Protein AF-A0A920NB52-F1 (afdb_monomer_lite)

pLDDT: mean 90.85, std 11.36, range [33.25, 98.75]

Foldseek 3Di:
DVVLLVLLVVCLVVADAQDPVLVPQLLPLDALVLLCPPQVDDSLLLLLLLLLQLQLLLCLVLLLVLQLVLCVVQVNVSSNCSSVRHVSVRSNRRNVLSLSVNVSNVDDSVVSVVLNVLLNVQDNLNVVQQQDSHNLSSLLLQLVQLVVLLVSLVSSLVSDDCPHSSNVSSVVSSVVSVVSNVSSVVSNVVVCVVPVVCVVSSVSSVVRHDHSCCSRVVNVCSVPPPPPPDDD

Secondary structure (DSSP, 8-state):
-HHHHHHHHHHGGG-----HHHHTT------HHHHHHHHSS-HHHHHHHHHHHHHHHTTHHHHHHHHHHHHHHTT-HHHHHHIIIIIHHHHTTTHHHHHHHHHHTT--HHHHHHHHHHHHHH--HHHH--S-SSHHHHHHHHHHHHHHHHHHHHHHHTTS-TTSHHHHHHHHHHHHHHHHHHHHHHHHHHHHHH-GGGHHHHHHHHHT---GGGG-HHHHHHHHS--TT---

Radius of gyration: 18.47 Å; chains: 1; bounding box: 43×34×61 Å

Sequence (232 aa):
MEQLDRYVAEQIPKLKTVQTKHLEGMFENYSPDEIVTGSGMSSAEIIESFRLSLITESLTDEYAKTFRQGARTHESEWLHRYVSEFWEPDEMGHADPFKNILVDFGLDQKLLELDINNARSETDYFLHHSSGSHPVSLTTYGMIQECITDYWYELQRGFFPDNSNTSKVLSLVKGREALHTVQFRDLTAMQIELDPGLIEEVVFAIVNFQMPANHIPLVTEIETKPRDGYQK

Structure (mmCIF, N/CA/C/O backbone):
data_AF-A0A920NB52-F1
#
_entry.id   AF-A0A920NB52-F1
#
loop_
_atom_site.group_PDB
_atom_site.id
_atom_site.type_symbol
_atom_site.label_atom_id
_atom_site.label_alt_id
_atom_site.label_comp_id
_atom_site.label_asym_id
_atom_site.label_entity_id
_atom_site.label_seq_id
_atom_site.pdbx_PDB_ins_code
_atom_site.Cartn_x
_atom_site.Cartn_y
_atom_site.Cartn_z
_atom_site.occupancy
_atom_site.B_iso_or_equiv
_atom_site.auth_seq_id
_atom_site.auth_comp_id
_atom_site.auth_asym_id
_atom_site.auth_atom_id
_atom_site.pdbx_PDB_model_num
ATOM 1 N N . MET A 1 1 ? 8.521 -4.723 -23.269 1.00 61.84 1 MET A N 1
ATOM 2 C CA . MET A 1 1 ? 7.326 -3.859 -23.141 1.00 61.84 1 MET A CA 1
ATOM 3 C C . MET A 1 1 ? 6.042 -4.659 -23.320 1.00 61.84 1 MET A C 1
ATOM 5 O O . MET A 1 1 ? 5.350 -4.817 -22.330 1.00 61.84 1 MET A O 1
ATOM 9 N N . GLU A 1 2 ? 5.806 -5.316 -24.464 1.00 82.81 2 GLU A N 1
ATOM 10 C CA . GLU A 1 2 ? 4.555 -6.068 -24.733 1.00 82.81 2 GLU A CA 1
ATOM 11 C C . GLU A 1 2 ? 4.138 -7.084 -23.642 1.00 82.81 2 GLU A C 1
ATOM 13 O O . GLU A 1 2 ? 2.953 -7.255 -23.365 1.00 82.81 2 GLU A O 1
ATOM 18 N N . GLN A 1 3 ? 5.097 -7.732 -22.968 1.00 93.69 3 GLN A N 1
ATOM 19 C CA . GLN A 1 3 ? 4.811 -8.648 -21.856 1.00 93.69 3 GLN A CA 1
ATOM 20 C C . GLN A 1 3 ? 4.238 -7.946 -20.613 1.00 93.69 3 GLN A C 1
ATOM 22 O O . GLN A 1 3 ? 3.296 -8.473 -20.024 1.00 93.69 3 GLN A O 1
ATOM 27 N N . LEU A 1 4 ? 4.779 -6.782 -20.233 1.00 97.31 4 LEU A N 1
ATOM 28 C CA . LEU A 1 4 ? 4.318 -6.004 -19.076 1.00 97.31 4 LEU A CA 1
ATOM 29 C C . LEU A 1 4 ? 2.924 -5.433 -19.345 1.00 97.31 4 LEU A C 1
ATOM 31 O O . LEU A 1 4 ? 2.024 -5.598 -18.526 1.00 97.31 4 LEU A O 1
ATOM 35 N N . ASP A 1 5 ? 2.713 -4.863 -20.534 1.00 96.56 5 ASP A N 1
ATOM 36 C CA . ASP A 1 5 ? 1.406 -4.355 -20.964 1.00 96.56 5 ASP A CA 1
ATOM 37 C C . ASP A 1 5 ? 0.325 -5.441 -20.943 1.00 96.56 5 ASP A C 1
ATOM 39 O O . ASP A 1 5 ? -0.777 -5.226 -20.431 1.00 96.56 5 ASP A O 1
ATOM 43 N N . ARG A 1 6 ? 0.646 -6.633 -21.462 1.00 97.44 6 ARG A N 1
ATOM 44 C CA . ARG A 1 6 ? -0.261 -7.784 -21.435 1.00 97.44 6 ARG A CA 1
ATOM 45 C C . ARG A 1 6 ? -0.560 -8.225 -20.007 1.00 97.44 6 ARG A C 1
ATOM 47 O O . ARG A 1 6 ? -1.725 -8.429 -19.682 1.00 97.44 6 ARG A O 1
ATOM 54 N N . TYR A 1 7 ? 0.463 -8.348 -19.160 1.00 98.06 7 TYR A N 1
ATOM 55 C CA . TYR A 1 7 ? 0.268 -8.734 -17.766 1.00 98.06 7 TYR A CA 1
ATOM 56 C C . TYR A 1 7 ? -0.677 -7.764 -17.049 1.00 98.06 7 TYR A C 1
ATOM 58 O O . TYR A 1 7 ? -1.647 -8.201 -16.434 1.00 98.06 7 TYR A O 1
ATOM 66 N N . VAL A 1 8 ? -0.448 -6.454 -17.182 1.00 97.88 8 VAL A N 1
ATOM 67 C CA . VAL A 1 8 ? -1.299 -5.417 -16.580 1.00 97.88 8 VAL A CA 1
ATOM 68 C C . VAL A 1 8 ? -2.729 -5.491 -17.120 1.00 97.88 8 VAL A C 1
ATOM 70 O O . VAL A 1 8 ? -3.680 -5.473 -16.338 1.00 97.88 8 VAL A O 1
ATOM 73 N N . ALA A 1 9 ? -2.904 -5.666 -18.433 1.00 97.44 9 ALA A N 1
ATOM 74 C CA . ALA A 1 9 ? -4.224 -5.829 -19.045 1.00 97.44 9 ALA A CA 1
ATOM 75 C C . ALA A 1 9 ? -4.985 -7.065 -18.527 1.00 97.44 9 ALA A C 1
ATOM 77 O O . ALA A 1 9 ? -6.211 -7.038 -18.443 1.00 97.44 9 ALA A O 1
ATOM 78 N N . GLU A 1 10 ? -4.280 -8.133 -18.149 1.00 97.50 10 GLU A N 1
ATOM 79 C CA . GLU A 1 10 ? -4.872 -9.317 -17.518 1.00 97.50 10 GLU A CA 1
ATOM 80 C C . GLU A 1 10 ? -5.210 -9.107 -16.034 1.00 97.50 10 GLU A C 1
ATOM 82 O O . GLU A 1 10 ? -6.082 -9.804 -15.506 1.00 97.50 10 GLU A O 1
ATOM 87 N N . GLN A 1 11 ? -4.537 -8.181 -15.340 1.00 97.31 11 GLN A N 1
ATOM 88 C CA . GLN A 1 11 ? -4.816 -7.881 -13.932 1.00 97.31 11 GLN A CA 1
ATOM 89 C C . GLN A 1 11 ? -5.995 -6.928 -13.754 1.00 97.31 11 GLN A C 1
ATOM 91 O O . GLN A 1 11 ? -6.840 -7.203 -12.908 1.00 97.31 11 GLN A O 1
ATOM 96 N N . ILE A 1 12 ? -6.094 -5.862 -14.557 1.00 95.75 12 ILE A N 1
ATOM 97 C CA . ILE A 1 12 ? -7.114 -4.804 -14.406 1.00 95.75 12 ILE A CA 1
ATOM 98 C C . ILE A 1 12 ? -8.545 -5.358 -14.216 1.00 95.75 12 ILE A C 1
ATOM 100 O O . ILE A 1 12 ? -9.211 -4.972 -13.255 1.00 95.75 12 ILE A O 1
ATOM 104 N N . PRO A 1 13 ? -9.027 -6.336 -15.013 1.00 96.19 13 PRO A N 1
ATOM 105 C CA . PRO A 1 13 ? -10.372 -6.897 -14.842 1.00 96.19 13 PRO A CA 1
ATOM 106 C C . PRO A 1 13 ? -10.606 -7.653 -13.524 1.00 96.19 13 PRO A C 1
ATOM 108 O O . PRO A 1 13 ? -11.746 -7.989 -13.204 1.00 96.19 13 PRO A O 1
ATOM 111 N N . LYS A 1 14 ? -9.545 -7.977 -12.776 1.00 93.62 14 LYS A N 1
ATOM 112 C CA . LYS A 1 14 ? -9.604 -8.683 -11.488 1.00 93.62 14 LYS A CA 1
ATOM 113 C C . LYS A 1 14 ? -9.740 -7.728 -10.302 1.00 93.62 14 LYS A C 1
ATOM 115 O O . LYS A 1 14 ? -9.763 -8.219 -9.171 1.00 93.62 14 LYS A O 1
ATOM 120 N N . LEU A 1 15 ? -9.802 -6.414 -10.545 1.00 91.62 15 LEU A N 1
ATOM 121 C CA . LEU A 1 15 ? -9.975 -5.404 -9.508 1.00 91.62 15 LEU A CA 1
ATOM 122 C C . LEU A 1 15 ? -11.182 -5.754 -8.637 1.00 91.62 15 LEU A C 1
ATOM 124 O O . LEU A 1 15 ? -12.297 -5.987 -9.114 1.00 91.62 15 LEU A O 1
ATOM 128 N N . LYS A 1 16 ? -10.938 -5.794 -7.336 1.00 88.62 16 LYS A N 1
ATOM 129 C CA . LYS A 1 16 ? -11.952 -5.870 -6.292 1.00 88.62 16 LYS A CA 1
ATOM 130 C C . LYS A 1 16 ? -11.560 -4.839 -5.264 1.00 88.62 16 LYS A C 1
ATOM 132 O O . LYS A 1 16 ? -10.378 -4.683 -5.051 1.00 88.62 16 LYS A O 1
ATOM 137 N N . THR A 1 17 ? -12.534 -4.209 -4.633 1.00 87.69 17 THR A N 1
ATOM 138 C CA . THR A 1 17 ? -12.282 -3.233 -3.576 1.00 87.69 17 THR A CA 1
ATOM 139 C C . THR A 1 17 ? -12.916 -3.712 -2.279 1.00 87.69 17 THR A C 1
ATOM 141 O O . THR A 1 17 ? -13.888 -4.490 -2.286 1.00 87.69 17 THR A O 1
ATOM 144 N N . VAL A 1 18 ? -12.408 -3.233 -1.147 1.00 85.88 18 VAL A N 1
ATOM 145 C CA . VAL A 1 18 ? -13.197 -3.239 0.085 1.00 85.88 18 VAL A CA 1
ATOM 146 C C . VAL A 1 18 ? -14.382 -2.287 -0.127 1.00 85.88 18 VAL A C 1
ATOM 148 O O . VAL A 1 18 ? -14.224 -1.152 -0.557 1.00 85.88 18 VAL A O 1
ATOM 151 N N . GLN A 1 19 ? -15.602 -2.786 0.077 1.00 84.94 19 GLN A N 1
ATOM 152 C CA . GLN A 1 19 ? -16.849 -2.077 -0.214 1.00 84.94 19 GLN A CA 1
ATOM 153 C C . GLN A 1 19 ? -17.620 -1.851 1.079 1.00 84.94 19 GLN A C 1
ATOM 155 O O . GLN A 1 19 ? -17.493 -2.638 2.014 1.00 84.94 19 GLN A O 1
ATOM 160 N N . THR A 1 20 ? -18.522 -0.868 1.088 1.00 83.31 20 THR A N 1
ATOM 161 C CA . THR A 1 20 ? -19.384 -0.545 2.238 1.00 83.31 20 THR A CA 1
ATOM 162 C C . THR A 1 20 ? -20.074 -1.774 2.836 1.00 83.31 20 THR A C 1
ATOM 164 O O . THR A 1 20 ? -20.076 -1.937 4.048 1.00 83.31 20 THR A O 1
ATOM 167 N N . LYS A 1 21 ? -20.563 -2.700 1.999 1.00 88.12 21 LYS A N 1
ATOM 168 C CA . LYS A 1 21 ? -21.197 -3.954 2.451 1.00 88.12 21 LYS A CA 1
ATOM 169 C C . LYS A 1 21 ? -20.282 -4.868 3.279 1.00 88.12 21 LYS A C 1
ATOM 171 O O . LYS A 1 21 ? -20.774 -5.709 4.015 1.00 88.12 21 LYS A O 1
ATOM 176 N N . HIS A 1 22 ? -18.962 -4.778 3.098 1.00 87.06 22 HIS A N 1
ATOM 177 C CA . HIS A 1 22 ? -17.999 -5.540 3.897 1.00 87.06 22 HIS A CA 1
ATOM 178 C C . HIS A 1 22 ? -17.824 -4.902 5.277 1.00 87.06 22 HIS A C 1
ATOM 180 O O . HIS A 1 22 ? -17.594 -5.613 6.243 1.00 87.06 22 HIS A O 1
ATOM 186 N N . LEU A 1 23 ? -17.959 -3.575 5.358 1.00 88.44 23 LEU A N 1
ATOM 187 C CA . LEU A 1 23 ? -17.840 -2.800 6.594 1.00 88.44 23 LEU A CA 1
ATOM 188 C C . LEU A 1 23 ? -19.092 -2.915 7.479 1.00 88.44 23 LEU A C 1
ATOM 190 O O . LEU A 1 23 ? -19.043 -2.626 8.676 1.00 88.44 23 LEU A O 1
ATOM 194 N N . GLU A 1 24 ? -20.221 -3.332 6.898 1.00 84.56 24 GLU A N 1
ATOM 195 C CA . GLU A 1 24 ? -21.455 -3.606 7.630 1.00 84.56 24 GLU A CA 1
ATOM 196 C C . GLU A 1 24 ? -21.204 -4.651 8.728 1.00 84.56 24 GLU A C 1
ATOM 198 O O . GLU A 1 24 ? -20.844 -5.797 8.465 1.00 84.56 24 GLU A O 1
ATOM 203 N N . GLY A 1 25 ? -21.419 -4.250 9.983 1.00 78.94 25 GLY A N 1
ATOM 204 C CA . GLY A 1 25 ? -21.285 -5.140 11.134 1.00 78.94 25 GLY A CA 1
ATOM 205 C C . GLY A 1 25 ? -19.886 -5.223 11.749 1.00 78.94 25 GLY A C 1
ATOM 206 O O . GLY A 1 25 ? -19.670 -6.142 12.532 1.00 78.94 25 GLY A O 1
ATOM 207 N N . MET A 1 26 ? -18.973 -4.293 11.431 1.00 87.50 26 MET A N 1
ATOM 208 C CA . MET A 1 26 ? -17.700 -4.118 12.158 1.00 87.50 26 MET A CA 1
ATOM 209 C C . MET A 1 26 ? -17.853 -3.465 13.543 1.00 87.50 26 MET A C 1
ATOM 211 O O . MET A 1 26 ? -16.955 -3.592 14.363 1.00 87.50 26 MET A O 1
ATOM 215 N N . PHE A 1 27 ? -18.964 -2.770 13.818 1.00 83.94 27 PHE A N 1
ATOM 216 C CA . PHE A 1 27 ? -19.238 -2.165 15.131 1.00 83.94 27 PHE A CA 1
ATOM 217 C C . PHE A 1 27 ? -19.661 -3.238 16.141 1.00 83.94 27 PHE A C 1
ATOM 219 O O . PHE A 1 27 ? -20.848 -3.432 16.425 1.00 83.94 27 PHE A O 1
ATOM 226 N N . GLU A 1 28 ? -18.680 -4.002 16.609 1.00 84.81 28 GLU A N 1
ATOM 227 C CA . GLU A 1 28 ? -18.843 -5.139 17.513 1.00 84.81 28 GLU A CA 1
ATOM 228 C C . GLU A 1 28 ? -18.710 -4.720 18.994 1.00 84.81 28 GLU A C 1
ATOM 230 O O . GLU A 1 28 ? -18.977 -5.535 19.878 1.00 84.81 28 GLU A O 1
ATOM 235 N N . ASN A 1 29 ? -18.455 -3.430 19.264 1.00 84.62 29 ASN A N 1
ATOM 236 C CA . ASN A 1 29 ? -18.237 -2.802 20.573 1.00 84.62 29 ASN A CA 1
ATOM 237 C C . ASN A 1 29 ? -17.002 -3.340 21.303 1.00 84.62 29 ASN A C 1
ATOM 239 O O . ASN A 1 29 ? -17.045 -3.559 22.515 1.00 84.62 29 ASN A O 1
ATOM 243 N N . TYR A 1 30 ? -15.911 -3.570 20.574 1.00 83.25 30 TYR A N 1
ATOM 244 C CA . TYR A 1 30 ? -14.644 -3.937 21.192 1.00 83.25 30 TYR A CA 1
ATOM 245 C C . TYR A 1 30 ? -14.067 -2.763 21.980 1.00 83.25 30 TYR A C 1
ATOM 247 O O . TYR A 1 30 ? -13.976 -1.643 21.481 1.00 83.25 30 TYR A O 1
ATOM 255 N N . SER A 1 31 ? -13.594 -3.026 23.195 1.00 83.81 31 SER A N 1
ATOM 256 C CA . SER A 1 31 ? -12.739 -2.083 23.912 1.00 83.81 31 SER A CA 1
ATOM 257 C C . SER A 1 31 ? -11.254 -2.403 23.687 1.00 83.81 31 SER A C 1
ATOM 259 O O . SER A 1 31 ? -10.873 -3.576 23.613 1.00 83.81 31 SER A O 1
ATOM 261 N N . PRO A 1 32 ? -10.374 -1.386 23.643 1.00 81.75 32 PRO A N 1
ATOM 262 C CA . PRO A 1 32 ? -8.929 -1.602 23.611 1.00 81.75 32 PRO A CA 1
ATOM 263 C C . PRO A 1 32 ? -8.436 -2.529 24.732 1.00 81.75 32 PRO A C 1
ATOM 265 O O . PRO A 1 32 ? -7.596 -3.391 24.488 1.00 81.75 32 PRO A O 1
ATOM 268 N N . ASP A 1 33 ? -8.996 -2.403 25.940 1.00 78.25 33 ASP A N 1
ATOM 269 C CA . ASP A 1 33 ? -8.612 -3.193 27.118 1.00 78.25 33 ASP A CA 1
ATOM 270 C C . ASP A 1 33 ? -8.926 -4.693 26.964 1.00 78.25 33 ASP A C 1
ATOM 272 O O . ASP A 1 33 ? -8.172 -5.543 27.442 1.00 78.25 33 ASP A O 1
ATOM 276 N N . GLU A 1 34 ? -10.008 -5.051 26.268 1.00 77.56 34 GLU A N 1
ATOM 277 C CA . GLU A 1 34 ? -10.324 -6.453 25.961 1.00 77.56 34 GLU A CA 1
ATOM 278 C C . GLU A 1 34 ? -9.284 -7.056 25.012 1.00 77.56 34 GLU A C 1
ATOM 280 O O . GLU A 1 34 ? -8.857 -8.198 25.199 1.00 77.56 34 GLU A O 1
ATOM 285 N N . ILE A 1 35 ? -8.811 -6.259 24.054 1.00 79.50 35 ILE A N 1
ATOM 286 C CA . ILE A 1 35 ? -7.818 -6.658 23.053 1.00 79.50 35 ILE A CA 1
ATOM 287 C C . ILE A 1 35 ? -6.408 -6.785 23.656 1.00 79.50 35 ILE A C 1
ATOM 289 O O . ILE A 1 35 ? -5.629 -7.654 23.251 1.00 79.50 35 ILE A O 1
ATOM 293 N N . VAL A 1 36 ? -6.080 -5.989 24.681 1.00 75.19 36 VAL A N 1
ATOM 294 C CA . VAL A 1 36 ? -4.806 -6.074 25.429 1.00 75.19 36 VAL A CA 1
ATOM 295 C C . VAL A 1 36 ? -4.531 -7.484 25.962 1.00 75.19 36 VAL A C 1
ATOM 297 O O . VAL A 1 36 ? -3.372 -7.897 26.054 1.00 75.19 36 VAL A O 1
ATOM 300 N N . THR A 1 37 ? -5.576 -8.259 26.272 1.00 62.38 37 THR A N 1
ATOM 301 C CA . THR A 1 37 ? -5.482 -9.545 26.991 1.00 62.38 37 THR A CA 1
ATOM 302 C C . THR A 1 37 ? -4.801 -10.679 26.191 1.00 62.38 37 THR A C 1
ATOM 304 O O . THR A 1 37 ? -4.697 -11.805 26.674 1.00 62.38 37 THR A O 1
ATOM 307 N N . GLY A 1 38 ? -4.256 -10.394 25.003 1.00 59.06 38 GLY A N 1
ATOM 308 C CA . GLY A 1 38 ? -3.416 -11.320 24.232 1.00 59.06 38 GLY A CA 1
ATOM 309 C C . GLY A 1 38 ? -2.275 -10.683 23.429 1.00 59.06 38 GLY A C 1
ATOM 310 O O . GLY A 1 38 ? -1.489 -11.420 22.839 1.00 59.06 38 GLY A O 1
ATOM 311 N N . SER A 1 39 ? -2.148 -9.350 23.407 1.00 65.69 39 SER A N 1
ATOM 312 C CA . SER A 1 39 ? -1.220 -8.637 22.511 1.00 65.69 39 SER A CA 1
ATOM 313 C C . SER A 1 39 ? 0.152 -8.336 23.126 1.00 65.69 39 SER A C 1
ATOM 315 O O . SER A 1 39 ? 1.117 -8.104 22.402 1.00 65.69 39 SER A O 1
ATOM 317 N N . GLY A 1 40 ? 0.256 -8.309 24.461 1.00 72.31 40 GLY A N 1
ATOM 318 C CA . GLY A 1 40 ? 1.458 -7.830 25.158 1.00 72.31 40 GLY A CA 1
ATOM 319 C C . GLY A 1 40 ? 1.690 -6.316 25.034 1.00 72.31 40 GLY A C 1
ATOM 320 O O . GLY A 1 40 ? 2.742 -5.836 25.453 1.00 72.31 40 GLY A O 1
ATOM 321 N N . MET A 1 41 ? 0.717 -5.585 24.483 1.00 82.06 41 MET A N 1
ATOM 322 C CA . MET A 1 41 ? 0.717 -4.135 24.287 1.00 82.06 41 MET A CA 1
ATOM 323 C C . MET A 1 41 ? -0.248 -3.469 25.270 1.00 82.06 41 MET A C 1
ATOM 325 O O . MET A 1 41 ? -1.198 -4.090 25.739 1.00 82.06 41 MET A O 1
ATOM 329 N N . SER A 1 42 ? -0.032 -2.195 25.567 1.00 87.12 42 SER A N 1
ATOM 330 C CA . SER A 1 42 ? -1.014 -1.355 26.252 1.00 87.12 42 SER A CA 1
ATOM 331 C C . SER A 1 42 ? -2.156 -0.944 25.318 1.00 87.12 42 SER A C 1
ATOM 333 O O . SER A 1 42 ? -2.015 -0.929 24.095 1.00 87.12 42 SER A O 1
ATOM 335 N N . SER A 1 43 ? -3.282 -0.530 25.896 1.00 87.00 43 SER A N 1
ATOM 336 C CA . SER A 1 43 ? -4.441 -0.009 25.159 1.00 87.00 43 SER A CA 1
ATOM 337 C C . SER A 1 43 ? -4.076 1.183 24.273 1.00 87.00 43 SER A C 1
ATOM 339 O O . SER A 1 43 ? -4.559 1.297 23.150 1.00 87.00 43 SER A O 1
ATOM 341 N N . ALA A 1 44 ? -3.169 2.043 24.751 1.00 87.81 44 ALA A N 1
ATOM 342 C CA . ALA A 1 44 ? -2.649 3.163 23.977 1.00 87.81 44 ALA A CA 1
ATOM 343 C C . ALA A 1 44 ? -1.843 2.683 22.760 1.00 87.81 44 ALA A C 1
ATOM 345 O O . ALA A 1 44 ? -2.064 3.167 21.658 1.00 87.81 44 ALA A O 1
ATOM 346 N N . GLU A 1 45 ? -0.960 1.697 22.933 1.00 88.00 45 GLU A N 1
ATOM 347 C CA . GLU A 1 45 ? -0.172 1.136 21.828 1.00 88.00 45 GLU A CA 1
ATOM 348 C C . GLU A 1 45 ? -1.061 0.441 20.783 1.00 88.00 45 GLU A C 1
ATOM 350 O O . GLU A 1 45 ? -0.792 0.550 19.588 1.00 88.00 45 GLU A O 1
ATOM 355 N N . ILE A 1 46 ? -2.147 -0.220 21.202 1.00 90.62 46 ILE A N 1
ATOM 356 C CA . ILE A 1 46 ? -3.134 -0.799 20.278 1.00 90.62 46 ILE A CA 1
ATOM 357 C C . ILE A 1 46 ? -3.795 0.305 19.452 1.00 90.62 46 ILE A C 1
ATOM 359 O O . ILE A 1 46 ? -3.780 0.230 18.224 1.00 90.62 46 ILE A O 1
ATOM 363 N N . ILE A 1 47 ? -4.331 1.343 20.103 1.00 92.56 47 ILE A N 1
ATOM 364 C CA . ILE A 1 47 ? -4.972 2.474 19.416 1.00 92.56 47 ILE A CA 1
ATOM 365 C C . ILE A 1 47 ? -4.003 3.108 18.415 1.00 92.56 47 ILE A C 1
ATOM 367 O O . ILE A 1 47 ? -4.360 3.302 17.255 1.00 92.56 47 ILE A O 1
ATOM 371 N N . GLU A 1 48 ? -2.772 3.398 18.836 1.00 91.44 48 GLU A N 1
ATOM 372 C CA . GLU A 1 48 ? -1.783 4.038 17.969 1.00 91.44 48 GLU A CA 1
ATOM 373 C C . GLU A 1 48 ? -1.374 3.144 16.790 1.00 91.44 48 GLU A C 1
ATOM 375 O O . GLU A 1 48 ? -1.165 3.653 15.691 1.00 91.44 48 GLU A O 1
ATOM 380 N N . SER A 1 49 ? -1.350 1.816 16.959 1.00 92.62 49 SER A N 1
ATOM 381 C CA . SER A 1 49 ? -1.094 0.894 15.845 1.00 92.62 49 SER A CA 1
ATOM 382 C C . SER A 1 49 ? -2.156 1.005 14.744 1.00 92.62 49 SER A C 1
ATOM 384 O O . SER A 1 49 ? -1.818 1.040 13.563 1.00 92.62 49 SER A O 1
ATOM 386 N N . PHE A 1 50 ? -3.436 1.121 15.113 1.00 95.06 50 PHE A N 1
ATOM 387 C CA . PHE A 1 50 ? -4.530 1.290 14.155 1.00 95.06 50 PHE A CA 1
ATOM 388 C C . PHE A 1 50 ? -4.581 2.706 13.580 1.00 95.06 50 PHE A C 1
ATOM 390 O O . PHE A 1 50 ? -4.912 2.872 12.406 1.00 95.06 50 PHE A O 1
ATOM 397 N N . ARG A 1 51 ? -4.212 3.730 14.364 1.00 94.44 51 ARG A N 1
ATOM 398 C CA . ARG A 1 51 ? -4.051 5.102 13.854 1.00 94.44 51 ARG A CA 1
ATOM 399 C C . ARG A 1 51 ? -2.942 5.176 12.810 1.00 94.44 51 ARG A C 1
ATOM 401 O O . ARG A 1 51 ? -3.148 5.810 11.782 1.00 94.44 51 ARG A O 1
ATOM 408 N N . LEU A 1 52 ? -1.820 4.487 13.020 1.00 93.56 52 LEU A N 1
ATOM 409 C CA . LEU A 1 52 ? -0.737 4.401 12.038 1.00 93.56 52 LEU A CA 1
ATOM 410 C C . LEU A 1 52 ? -1.228 3.823 10.703 1.00 93.56 52 LEU A C 1
ATOM 412 O O . LEU A 1 52 ? -0.968 4.409 9.652 1.00 9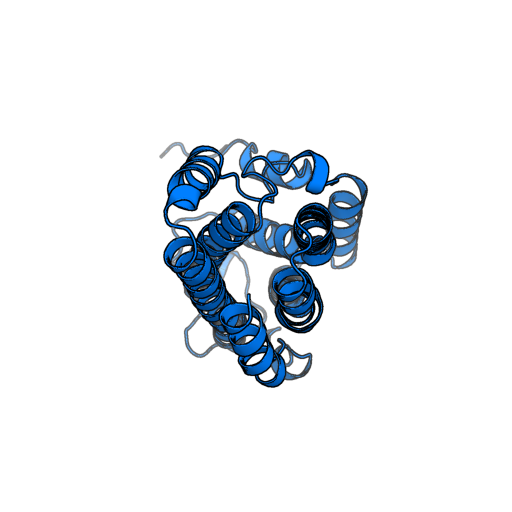3.56 52 LEU A O 1
ATOM 416 N N . SER A 1 53 ? -1.979 2.720 10.748 1.00 95.44 53 SER A N 1
ATOM 417 C CA . SER A 1 53 ? -2.583 2.109 9.558 1.00 95.44 53 SER A CA 1
ATOM 418 C C . SER A 1 53 ? -3.574 3.047 8.877 1.00 95.44 53 SER A C 1
ATOM 420 O O . SER A 1 53 ? -3.455 3.287 7.683 1.00 95.44 53 SER A O 1
ATOM 422 N N . LEU A 1 54 ? -4.487 3.660 9.639 1.00 96.38 54 LEU A N 1
ATOM 423 C CA . LEU A 1 54 ? -5.448 4.625 9.102 1.00 96.38 54 LEU A CA 1
ATOM 424 C C . LEU A 1 54 ? -4.753 5.772 8.360 1.00 96.38 54 LEU A C 1
ATOM 426 O O . LEU A 1 54 ? -5.160 6.122 7.256 1.00 96.38 54 LEU A O 1
ATOM 430 N N . ILE A 1 55 ? -3.730 6.374 8.968 1.00 94.31 55 ILE A N 1
ATOM 431 C CA . ILE A 1 55 ? -3.037 7.524 8.384 1.00 94.31 55 ILE A CA 1
ATOM 432 C C . ILE A 1 55 ? -2.250 7.120 7.144 1.00 94.31 55 ILE A C 1
ATOM 434 O O . ILE A 1 55 ? -2.345 7.814 6.137 1.00 94.31 55 ILE A O 1
ATOM 438 N N . THR A 1 56 ? -1.534 5.996 7.194 1.00 93.75 56 THR A N 1
ATOM 439 C CA . THR A 1 56 ? -0.775 5.483 6.045 1.00 93.75 56 THR A CA 1
ATOM 440 C C . THR A 1 56 ? -1.707 5.214 4.864 1.00 93.75 56 THR A C 1
ATOM 442 O O . THR A 1 56 ? -1.509 5.769 3.788 1.00 93.75 56 THR A O 1
ATOM 445 N N . GLU A 1 57 ? -2.791 4.471 5.087 1.00 95.62 57 GLU A N 1
ATOM 446 C CA . GLU A 1 57 ? -3.773 4.150 4.043 1.00 95.62 57 GLU A CA 1
ATOM 447 C C . GLU A 1 57 ? -4.543 5.368 3.535 1.00 95.62 57 GLU A C 1
ATOM 449 O O . GLU A 1 57 ? -5.021 5.415 2.409 1.00 95.62 57 GLU A O 1
ATOM 454 N N . SER A 1 58 ? -4.668 6.418 4.344 1.00 95.56 58 SER A N 1
ATOM 455 C CA . SER A 1 58 ? -5.372 7.624 3.910 1.00 95.56 58 SER A CA 1
ATOM 456 C C . SER A 1 58 ? -4.577 8.477 2.916 1.00 95.56 58 SER A C 1
ATOM 458 O O . SER A 1 58 ? -5.143 9.449 2.405 1.00 95.56 58 SER A O 1
ATOM 460 N N . LEU A 1 59 ? -3.305 8.154 2.653 1.00 94.75 59 LEU A N 1
ATOM 461 C CA . LEU A 1 59 ? -2.408 8.883 1.746 1.00 94.75 59 LEU A CA 1
ATOM 462 C C . LEU A 1 59 ? -2.124 8.146 0.426 1.00 94.75 59 LEU A C 1
ATOM 464 O O . LEU A 1 59 ? -1.179 8.497 -0.285 1.00 94.75 59 LEU A O 1
ATOM 468 N N . THR A 1 60 ? -2.938 7.149 0.064 1.00 95.38 60 THR A N 1
ATOM 469 C CA . THR A 1 60 ? -2.822 6.405 -1.202 1.00 95.38 60 THR A CA 1
ATOM 470 C C . THR A 1 60 ? -2.634 7.307 -2.425 1.00 95.38 60 THR A C 1
ATOM 472 O O . THR A 1 60 ? -1.875 6.969 -3.330 1.00 95.38 60 THR A O 1
ATOM 475 N N . ASP A 1 61 ? -3.298 8.464 -2.477 1.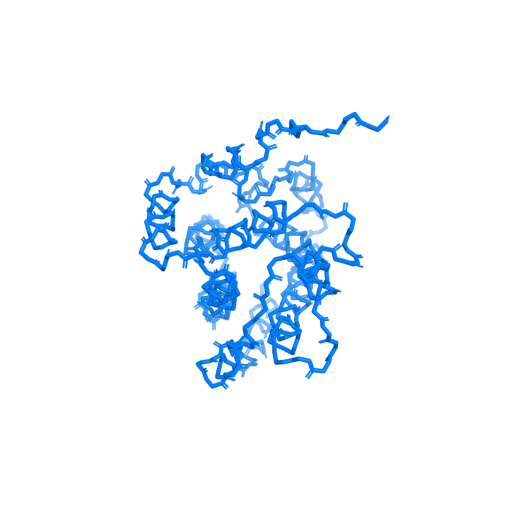00 94.69 61 ASP A N 1
ATOM 476 C CA . ASP A 1 61 ? -3.210 9.410 -3.593 1.00 94.69 61 ASP A CA 1
ATOM 477 C C . ASP A 1 61 ? -1.803 9.997 -3.772 1.00 94.69 61 ASP A C 1
ATOM 479 O O . ASP A 1 61 ? -1.314 10.103 -4.905 1.00 94.69 61 ASP A O 1
ATOM 483 N N . GLU A 1 62 ? -1.124 10.326 -2.672 1.00 94.19 62 GLU A N 1
ATOM 484 C CA . GLU A 1 62 ? 0.266 10.791 -2.680 1.00 94.19 62 GLU A CA 1
ATOM 485 C C . GLU A 1 62 ? 1.228 9.681 -3.125 1.00 94.19 62 GLU A C 1
ATOM 487 O O . GLU A 1 62 ? 2.161 9.923 -3.897 1.00 94.19 62 GLU A O 1
ATOM 492 N N . TYR A 1 63 ? 0.969 8.436 -2.725 1.00 95.38 63 TYR A N 1
ATOM 493 C CA . TYR A 1 63 ? 1.764 7.284 -3.153 1.00 95.38 63 TYR A CA 1
ATOM 494 C C . TYR A 1 63 ? 1.561 7.008 -4.648 1.00 95.38 63 TYR A C 1
ATOM 496 O O . TYR A 1 63 ? 2.527 6.924 -5.413 1.00 95.38 63 TYR A O 1
ATOM 504 N N . ALA A 1 64 ? 0.310 6.991 -5.107 1.00 97.12 64 ALA A N 1
ATOM 505 C CA . ALA A 1 64 ? -0.042 6.804 -6.509 1.00 97.12 64 ALA A CA 1
ATOM 506 C C . ALA A 1 64 ? 0.559 7.906 -7.398 1.00 97.12 64 ALA A C 1
ATOM 508 O O . ALA A 1 64 ? 1.056 7.634 -8.494 1.00 97.12 64 ALA A O 1
ATOM 509 N N . LYS A 1 65 ? 0.572 9.158 -6.924 1.00 96.12 65 LYS A N 1
ATOM 510 C CA . LYS A 1 65 ? 1.214 10.299 -7.597 1.00 96.12 65 LYS A CA 1
ATOM 511 C C . LYS A 1 65 ? 2.707 10.055 -7.821 1.00 96.12 65 LYS A C 1
ATOM 513 O O . LYS A 1 65 ? 3.172 10.288 -8.938 1.00 96.12 65 LYS A O 1
ATOM 518 N N . THR A 1 66 ? 3.435 9.546 -6.826 1.00 95.94 66 THR A N 1
ATOM 519 C CA . THR A 1 66 ? 4.859 9.195 -6.969 1.00 95.94 66 THR A CA 1
ATOM 520 C C . THR A 1 66 ? 5.077 8.155 -8.062 1.00 95.94 66 THR A C 1
ATOM 522 O O . THR A 1 66 ? 5.901 8.357 -8.960 1.00 95.94 66 THR A O 1
ATOM 525 N N . PHE A 1 67 ? 4.281 7.085 -8.054 1.00 98.06 67 PHE A N 1
ATOM 526 C CA . PHE A 1 67 ? 4.368 6.035 -9.065 1.00 98.06 67 PHE A CA 1
ATOM 527 C C . PHE A 1 67 ? 4.042 6.547 -10.473 1.00 98.06 67 PHE A C 1
ATOM 529 O O . PHE A 1 67 ? 4.787 6.281 -11.418 1.00 98.06 67 PHE A O 1
ATOM 536 N N . ARG A 1 68 ? 2.968 7.333 -10.629 1.00 98.06 68 ARG A N 1
ATOM 537 C CA . ARG A 1 68 ? 2.597 7.946 -11.916 1.00 98.06 68 ARG A CA 1
ATOM 538 C C . ARG A 1 68 ? 3.669 8.899 -12.433 1.00 98.06 68 ARG A C 1
ATOM 540 O O . ARG A 1 68 ? 3.920 8.935 -13.637 1.00 98.06 68 ARG A O 1
ATOM 547 N N . GLN A 1 69 ? 4.310 9.665 -11.551 1.00 96.75 69 GLN A N 1
ATOM 548 C CA . GLN A 1 69 ? 5.382 10.574 -11.946 1.00 96.75 69 GLN A CA 1
ATOM 549 C C . GLN A 1 69 ? 6.611 9.804 -12.441 1.00 96.75 69 GLN A C 1
ATOM 551 O O . GLN A 1 69 ? 7.151 10.160 -13.488 1.00 96.75 69 GLN A O 1
ATOM 556 N N . GLY A 1 70 ? 7.021 8.733 -11.756 1.00 97.00 70 GLY A N 1
ATOM 557 C CA . GLY A 1 70 ? 8.093 7.860 -12.247 1.00 97.00 70 GLY A CA 1
ATOM 558 C C . GLY A 1 70 ? 7.730 7.179 -13.568 1.00 97.00 70 GLY A C 1
ATOM 559 O O . GLY A 1 70 ? 8.514 7.212 -14.515 1.00 97.00 70 GLY A O 1
ATOM 560 N N . ALA A 1 71 ? 6.498 6.674 -13.692 1.00 97.56 71 ALA A N 1
ATOM 561 C CA . ALA A 1 71 ? 5.993 6.107 -14.940 1.00 97.56 71 ALA A CA 1
ATOM 562 C C . ALA A 1 71 ? 6.089 7.105 -16.104 1.00 97.56 71 ALA A C 1
ATOM 564 O O . ALA A 1 71 ? 6.588 6.762 -17.172 1.00 97.56 71 ALA A O 1
ATOM 565 N N . ARG A 1 72 ? 5.687 8.361 -15.884 1.00 97.44 72 ARG A N 1
ATOM 566 C CA . ARG A 1 72 ? 5.771 9.427 -16.889 1.00 97.44 72 ARG A CA 1
ATOM 567 C C . ARG A 1 72 ? 7.211 9.772 -17.263 1.00 97.44 72 ARG A C 1
ATOM 569 O O . ARG A 1 72 ? 7.498 9.915 -18.446 1.00 97.44 72 ARG A O 1
ATOM 576 N N . THR A 1 73 ? 8.099 9.925 -16.281 1.00 97.19 73 THR A N 1
ATOM 577 C CA . THR A 1 73 ? 9.517 10.257 -16.512 1.00 97.19 73 THR A CA 1
ATOM 578 C C . THR A 1 73 ? 10.220 9.195 -17.359 1.00 97.19 73 THR A C 1
ATOM 580 O O . THR A 1 73 ? 11.087 9.533 -18.160 1.00 97.19 73 THR A O 1
ATOM 583 N N . HIS A 1 74 ? 9.829 7.929 -17.206 1.00 96.62 74 HIS A N 1
ATOM 584 C CA . HIS A 1 74 ? 10.431 6.786 -17.893 1.00 96.62 74 HIS A CA 1
ATOM 585 C C . HIS A 1 74 ? 9.574 6.226 -19.041 1.00 96.62 74 HIS A C 1
ATOM 587 O O . HIS A 1 74 ? 9.834 5.116 -19.496 1.00 96.62 74 HIS A O 1
ATOM 593 N N . GLU A 1 75 ? 8.552 6.963 -19.493 1.00 96.81 75 GLU A N 1
ATOM 594 C CA . GLU A 1 75 ? 7.652 6.564 -20.594 1.00 96.81 75 GLU A CA 1
ATOM 595 C C . GLU A 1 75 ? 7.039 5.153 -20.414 1.00 96.81 75 GLU A C 1
ATOM 597 O O . GLU A 1 75 ? 6.803 4.409 -21.366 1.00 96.81 75 GLU A O 1
ATOM 602 N N . SER A 1 76 ? 6.771 4.772 -19.163 1.00 97.12 76 SER A N 1
ATOM 603 C CA . SER A 1 76 ? 6.304 3.445 -18.760 1.00 97.12 76 SER A CA 1
ATOM 604 C C . SER A 1 76 ? 4.778 3.401 -18.645 1.00 97.12 76 SER A C 1
ATOM 606 O O . SER A 1 76 ? 4.208 3.475 -17.553 1.00 97.12 76 SER A O 1
ATOM 608 N N . GLU A 1 77 ? 4.101 3.282 -19.787 1.00 97.06 77 GLU A N 1
ATOM 609 C CA . GLU A 1 77 ? 2.631 3.295 -19.849 1.00 97.06 77 GLU A CA 1
ATOM 610 C C . GLU A 1 77 ? 1.993 2.166 -19.023 1.00 97.06 77 GLU A C 1
ATOM 612 O O . GLU A 1 77 ? 1.029 2.401 -18.297 1.00 97.06 77 GLU A O 1
ATOM 617 N N . TRP A 1 78 ? 2.554 0.951 -19.054 1.00 98.06 78 TRP A N 1
ATOM 618 C CA . TRP A 1 78 ? 2.034 -0.173 -18.264 1.00 98.06 78 TRP A CA 1
ATOM 619 C C . TRP A 1 78 ? 2.009 0.134 -16.760 1.00 98.06 78 TRP A C 1
ATOM 621 O O . TRP A 1 78 ? 1.066 -0.268 -16.081 1.00 98.06 78 TRP A O 1
ATOM 631 N N . LEU A 1 79 ? 3.011 0.857 -16.238 1.00 98.56 79 LEU A N 1
ATOM 632 C CA . LEU A 1 79 ? 3.088 1.197 -14.816 1.00 98.56 79 LEU A CA 1
ATOM 633 C C . LEU A 1 79 ? 2.032 2.239 -14.468 1.00 98.56 79 LEU A C 1
ATOM 635 O O . LEU A 1 79 ? 1.320 2.082 -13.479 1.00 98.56 79 LEU A O 1
ATOM 639 N N . HIS A 1 80 ? 1.899 3.266 -15.309 1.00 98.44 80 HIS A N 1
ATOM 640 C CA . HIS A 1 80 ? 0.856 4.274 -15.155 1.00 98.44 80 HIS A CA 1
ATOM 641 C C . HIS A 1 80 ? -0.533 3.620 -15.120 1.00 98.44 80 HIS A C 1
ATOM 643 O O . HIS A 1 80 ? -1.318 3.874 -14.209 1.00 98.44 80 HIS A O 1
ATOM 649 N N . ARG A 1 81 ? -0.810 2.719 -16.069 1.00 98.38 81 ARG A N 1
ATOM 650 C CA . ARG A 1 81 ? -2.079 1.989 -16.148 1.00 98.38 81 ARG A CA 1
ATOM 651 C C . ARG A 1 81 ? -2.311 1.073 -14.956 1.00 98.38 81 ARG A C 1
ATOM 653 O O . ARG A 1 81 ? -3.396 1.096 -14.393 1.00 98.38 81 ARG A O 1
ATOM 660 N N . TYR A 1 82 ? -1.314 0.292 -14.545 1.00 98.56 82 TYR A N 1
ATOM 661 C CA . TYR A 1 82 ? -1.439 -0.567 -13.366 1.00 98.56 82 TYR A CA 1
ATOM 662 C C . TYR A 1 82 ? -1.802 0.244 -12.117 1.00 98.56 82 TYR A C 1
ATOM 664 O O . TYR A 1 82 ? -2.734 -0.112 -11.399 1.00 98.56 82 TYR A O 1
ATOM 672 N N . VAL A 1 83 ? -1.114 1.366 -11.900 1.00 98.56 83 VAL A N 1
ATOM 673 C CA . VAL A 1 83 ? -1.332 2.227 -10.733 1.00 98.56 83 VAL A CA 1
ATOM 674 C C . VAL A 1 83 ? -2.717 2.864 -10.780 1.00 98.56 83 VAL A C 1
ATOM 676 O O . VAL A 1 83 ? -3.460 2.754 -9.816 1.00 98.56 83 VAL A O 1
ATOM 679 N N . SER A 1 84 ? -3.095 3.483 -11.901 1.00 98.38 84 SER A N 1
ATOM 680 C CA . SER A 1 84 ? -4.354 4.232 -12.016 1.00 98.38 84 SER A CA 1
ATOM 681 C C . SER A 1 84 ? -5.603 3.377 -12.213 1.00 98.38 84 SER A C 1
ATOM 683 O O . SER A 1 84 ? -6.691 3.796 -11.831 1.00 98.38 84 SER A O 1
ATOM 685 N N . GLU A 1 85 ? -5.487 2.220 -12.864 1.00 98.25 85 GLU A N 1
ATOM 686 C CA . GLU A 1 85 ? -6.641 1.389 -13.231 1.00 98.25 85 GLU A CA 1
ATOM 687 C C . GLU A 1 85 ? -6.830 0.183 -12.300 1.00 98.25 85 GLU A C 1
ATOM 689 O O . GLU A 1 85 ? -7.897 -0.430 -12.329 1.00 98.25 85 GLU A O 1
ATOM 694 N N . PHE A 1 86 ? -5.826 -0.176 -11.490 1.00 98.25 86 PHE A N 1
ATOM 695 C CA . PHE A 1 86 ? -5.910 -1.309 -10.566 1.00 98.25 86 PHE A CA 1
ATOM 696 C C . PHE A 1 86 ? -5.529 -0.934 -9.134 1.00 98.25 86 PHE A C 1
ATOM 698 O O . PHE A 1 86 ? -6.398 -0.967 -8.273 1.00 98.25 86 PHE A O 1
ATOM 705 N N . TRP A 1 87 ? -4.266 -0.576 -8.888 1.00 98.44 87 TRP A N 1
ATOM 706 C CA . TRP A 1 87 ? -3.736 -0.462 -7.525 1.00 98.44 87 TRP A CA 1
ATOM 707 C C . TRP A 1 87 ? -4.402 0.665 -6.726 1.00 98.44 87 TRP A C 1
ATOM 709 O O . TRP A 1 87 ? -5.049 0.400 -5.724 1.00 98.44 87 TRP A O 1
ATOM 719 N N . GLU A 1 88 ? -4.360 1.911 -7.207 1.00 98.00 88 GLU A N 1
ATOM 720 C CA . GLU A 1 88 ? -4.949 3.051 -6.489 1.00 98.00 88 GLU A CA 1
ATOM 721 C C . GLU A 1 88 ? -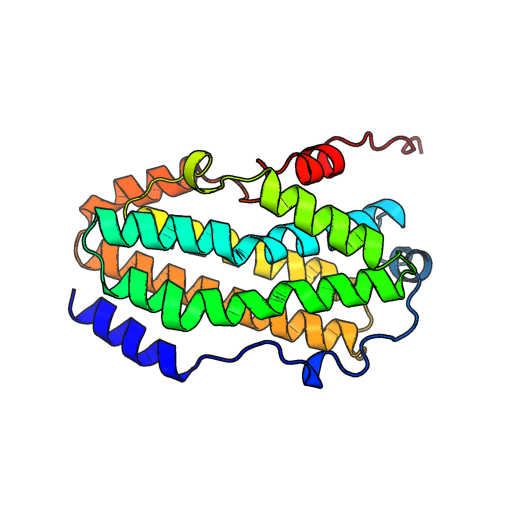6.462 2.873 -6.239 1.00 98.00 88 GLU A C 1
ATOM 723 O O . GLU A 1 88 ? -6.895 3.080 -5.108 1.00 98.00 88 GLU A O 1
ATOM 728 N N . PRO A 1 89 ? -7.293 2.453 -7.218 1.00 97.06 89 PRO A N 1
ATOM 729 C CA . PRO A 1 89 ? -8.704 2.167 -6.953 1.00 97.06 89 PRO A CA 1
ATOM 730 C C . PRO A 1 89 ? -8.967 1.089 -5.892 1.00 97.06 89 PRO A C 1
ATOM 732 O O . PRO A 1 89 ? -10.026 1.124 -5.264 1.00 97.06 89 PRO A O 1
ATOM 735 N N . ASP A 1 90 ? -8.066 0.118 -5.735 1.00 96.94 90 ASP A N 1
ATOM 736 C CA . ASP A 1 90 ? -8.158 -0.922 -4.708 1.00 96.94 90 ASP A CA 1
ATOM 737 C C . ASP A 1 90 ? -7.843 -0.361 -3.319 1.00 96.94 90 ASP A C 1
ATOM 739 O O . ASP A 1 90 ? -8.689 -0.398 -2.420 1.00 96.94 90 ASP A O 1
ATOM 743 N N . GLU A 1 91 ? -6.678 0.279 -3.212 1.00 96.75 91 GLU A N 1
ATOM 744 C CA . GLU A 1 91 ? -6.138 0.889 -1.995 1.00 96.75 91 GLU A CA 1
ATOM 745 C C . GLU A 1 91 ? -7.069 1.935 -1.371 1.00 96.75 91 GLU A C 1
ATOM 747 O O . GLU A 1 91 ? -7.180 2.046 -0.153 1.00 96.75 91 GLU A O 1
ATOM 752 N N . MET A 1 92 ? -7.839 2.672 -2.181 1.00 94.75 92 MET A N 1
ATOM 753 C CA . MET A 1 92 ? -8.784 3.683 -1.676 1.00 94.75 92 MET A CA 1
ATOM 754 C C . MET A 1 92 ? -9.843 3.122 -0.707 1.00 94.75 92 MET A C 1
ATOM 756 O O . MET A 1 92 ? -10.503 3.898 -0.015 1.00 94.75 92 MET A O 1
ATOM 760 N N . GLY A 1 93 ? -10.035 1.798 -0.652 1.00 93.00 93 GLY A N 1
ATOM 761 C CA . GLY A 1 93 ? -10.915 1.134 0.313 1.00 93.00 93 GLY A CA 1
ATOM 762 C C . GLY A 1 93 ? -10.241 0.668 1.613 1.00 93.00 93 GLY A C 1
ATOM 763 O O . GLY A 1 93 ? -10.942 0.165 2.494 1.00 93.00 93 GLY A O 1
ATOM 764 N N . HIS A 1 94 ? -8.918 0.782 1.752 1.00 96.75 94 HIS A N 1
ATOM 765 C CA . HIS A 1 94 ? -8.155 0.158 2.842 1.00 96.75 94 HIS A CA 1
ATOM 766 C C . HIS A 1 94 ? -8.171 0.960 4.150 1.00 96.75 94 HIS A C 1
ATOM 768 O O . HIS A 1 94 ? -8.101 0.374 5.230 1.00 96.75 94 HIS A O 1
ATOM 774 N N . ALA A 1 95 ? -8.359 2.280 4.088 1.00 96.19 95 ALA A N 1
ATOM 775 C CA . ALA A 1 95 ? -8.406 3.137 5.276 1.00 96.19 95 ALA A CA 1
ATOM 776 C C . ALA A 1 95 ? -9.670 2.925 6.140 1.00 96.19 95 ALA A C 1
ATOM 778 O O . ALA A 1 95 ? -9.619 2.998 7.373 1.00 96.19 95 ALA A O 1
ATOM 779 N N . ASP A 1 96 ? -10.816 2.657 5.507 1.00 95.62 96 ASP A N 1
ATOM 780 C CA . ASP A 1 96 ? -12.128 2.616 6.167 1.00 95.62 96 ASP A CA 1
ATOM 781 C C . ASP A 1 96 ? -12.241 1.560 7.289 1.00 95.62 96 ASP A C 1
ATOM 783 O O . ASP A 1 96 ? -12.759 1.889 8.363 1.00 95.62 96 ASP A O 1
ATOM 787 N N . PRO A 1 97 ? -11.753 0.313 7.117 1.00 96.56 97 PRO A N 1
ATOM 788 C CA . PRO A 1 97 ? -11.706 -0.669 8.198 1.00 96.56 97 PRO A CA 1
ATOM 789 C C . PRO A 1 97 ? -11.015 -0.154 9.465 1.00 96.56 97 PRO A C 1
ATOM 791 O O . PRO A 1 97 ? -11.556 -0.296 10.562 1.00 96.56 97 PRO A O 1
ATOM 794 N N . PHE A 1 98 ? -9.855 0.493 9.325 1.00 97.00 98 PHE A N 1
ATOM 795 C CA . PHE A 1 98 ? -9.095 1.016 10.462 1.00 97.00 98 PHE A CA 1
ATOM 796 C C . PHE A 1 98 ? -9.812 2.184 11.136 1.00 97.00 98 PHE A C 1
ATOM 798 O O . PHE A 1 98 ? -9.855 2.258 12.365 1.00 97.00 98 PHE A O 1
ATOM 805 N N . LYS A 1 99 ? -10.459 3.054 10.350 1.00 96.56 99 LYS A N 1
ATOM 806 C CA . LYS A 1 99 ? -11.319 4.119 10.881 1.00 96.56 99 LYS A CA 1
ATOM 807 C C . LYS A 1 99 ? -12.454 3.545 11.731 1.00 96.56 99 LYS A C 1
ATOM 809 O O . LYS A 1 99 ? -12.677 4.027 12.839 1.00 96.56 99 LYS A O 1
ATOM 814 N N . ASN A 1 100 ? -13.144 2.515 11.244 1.00 95.69 100 ASN A N 1
ATOM 815 C CA . ASN A 1 100 ? -14.261 1.900 11.965 1.00 95.69 100 ASN A CA 1
ATOM 816 C C . ASN A 1 100 ? -13.817 1.253 13.278 1.00 95.69 100 ASN A C 1
ATOM 818 O O . ASN A 1 100 ? -14.495 1.433 14.283 1.00 95.69 100 ASN A O 1
ATOM 822 N N . ILE A 1 101 ? -12.667 0.571 13.289 1.00 95.56 101 ILE A N 1
ATOM 823 C CA . ILE A 1 101 ? -12.083 -0.002 14.512 1.00 95.56 101 ILE A CA 1
ATOM 824 C C . ILE A 1 101 ? -11.815 1.094 15.550 1.00 95.56 101 ILE A C 1
ATOM 826 O O . ILE A 1 101 ? -12.193 0.959 16.709 1.00 95.56 101 ILE A O 1
ATOM 830 N N . LEU A 1 102 ? -11.207 2.210 15.140 1.00 95.94 102 LEU A N 1
ATOM 831 C CA . LEU A 1 102 ? -10.914 3.323 16.048 1.00 95.94 102 LEU A CA 1
ATOM 832 C C . LEU A 1 102 ? -12.190 3.985 16.589 1.00 95.94 102 LEU A C 1
ATOM 834 O O . LEU A 1 102 ? -12.238 4.362 17.758 1.00 95.94 102 LEU A O 1
ATOM 838 N N . VAL A 1 103 ? -13.235 4.100 15.768 1.00 95.00 103 VAL A N 1
ATOM 839 C CA . VAL A 1 103 ? -14.548 4.578 16.224 1.00 95.00 103 VAL A CA 1
ATOM 840 C C . VAL A 1 103 ? -15.189 3.587 17.202 1.00 95.00 103 VAL A C 1
ATOM 842 O O . VAL A 1 103 ? -15.746 4.022 18.207 1.00 95.00 103 VAL A O 1
ATOM 845 N N . ASP A 1 104 ? -15.076 2.278 16.961 1.00 92.44 104 ASP A N 1
ATOM 846 C CA . ASP A 1 104 ? -15.575 1.231 17.867 1.00 92.44 104 ASP A CA 1
ATOM 847 C C . ASP A 1 104 ? -14.843 1.262 19.222 1.00 92.44 104 ASP A C 1
ATOM 849 O O . ASP A 1 104 ? -15.467 1.127 20.271 1.00 92.44 104 ASP A O 1
ATOM 853 N N . PHE A 1 105 ? -13.547 1.606 19.220 1.00 93.25 105 PHE A N 1
ATOM 854 C CA . PHE A 1 105 ? -12.762 1.889 20.432 1.00 93.25 105 PHE A CA 1
ATOM 855 C C . PHE A 1 105 ? -13.171 3.180 21.159 1.00 93.25 105 PHE A C 1
ATOM 857 O O . PHE A 1 105 ? -12.635 3.483 22.228 1.00 93.25 105 PHE A O 1
ATOM 864 N N . GLY A 1 106 ? -14.103 3.953 20.599 1.00 92.44 106 GLY A N 1
ATOM 865 C CA . GLY A 1 106 ? -14.648 5.169 21.194 1.00 92.44 106 GLY A CA 1
ATOM 866 C C . GLY A 1 106 ? -13.915 6.458 20.819 1.00 92.44 106 GLY A C 1
ATOM 867 O O . GLY A 1 106 ? -14.134 7.478 21.477 1.00 92.44 106 GLY A O 1
ATOM 868 N N . LEU A 1 107 ? -13.051 6.455 19.795 1.00 94.06 107 LEU A N 1
ATOM 869 C CA . LEU A 1 107 ? -12.416 7.685 19.319 1.00 94.06 107 LEU A CA 1
ATOM 870 C C . LEU A 1 107 ? -13.414 8.564 18.552 1.00 94.06 107 LEU A C 1
ATOM 872 O O . LEU A 1 107 ? -14.270 8.084 17.807 1.00 94.06 107 LEU A O 1
ATOM 876 N N . ASP A 1 108 ? -13.271 9.884 18.705 1.00 94.38 108 ASP A N 1
ATOM 877 C CA . ASP A 1 108 ? -14.107 10.854 17.997 1.00 94.38 108 ASP A CA 1
ATOM 878 C C . ASP A 1 108 ? -13.773 10.853 16.498 1.00 94.38 108 ASP A C 1
ATOM 880 O O . ASP A 1 108 ? -12.657 11.176 16.082 1.00 94.38 108 ASP A O 1
ATOM 884 N N . GLN A 1 109 ? -14.773 10.537 15.677 1.00 94.44 109 GLN A N 1
ATOM 885 C CA . GLN A 1 109 ? -14.649 10.501 14.225 1.00 94.44 109 GLN A CA 1
ATOM 886 C C . GLN A 1 109 ? -14.123 11.817 13.624 1.00 94.44 109 GLN A C 1
ATOM 888 O O . GLN A 1 109 ? -13.362 11.783 12.659 1.00 94.44 109 GLN A O 1
ATOM 893 N N . LYS A 1 110 ? -14.488 12.977 14.183 1.00 93.94 110 LYS A N 1
ATOM 894 C CA . LYS A 1 110 ? -14.016 14.283 13.701 1.00 93.94 110 LYS A CA 1
ATOM 895 C C . LYS A 1 110 ? -12.535 14.491 13.980 1.00 93.94 110 LYS A C 1
ATOM 897 O O . LYS A 1 110 ? -11.872 15.156 13.190 1.00 93.94 110 LYS A O 1
ATOM 902 N N . LEU A 1 111 ? -12.020 13.951 15.086 1.00 92.38 111 LEU A N 1
ATOM 903 C CA . LEU A 1 111 ? -10.587 14.003 15.380 1.00 92.38 111 LEU A CA 1
ATOM 904 C C . LEU A 1 111 ? -9.808 13.114 14.410 1.00 92.38 111 LEU A C 1
ATOM 906 O O . LEU A 1 111 ? -8.804 13.560 13.869 1.00 92.38 111 LEU A O 1
ATOM 910 N N . LEU A 1 112 ? -10.320 11.919 14.105 1.00 94.94 112 LEU A N 1
ATOM 911 C CA . LEU A 1 112 ? -9.722 11.047 13.089 1.00 94.94 112 LEU A CA 1
ATOM 912 C C . LEU A 1 112 ? -9.704 11.713 11.704 1.00 94.94 112 LEU A C 1
ATOM 914 O O . LEU A 1 112 ? -8.708 11.651 10.993 1.00 94.94 112 LEU A O 1
ATOM 918 N N . GLU A 1 113 ? -10.788 12.393 11.323 1.00 94.88 113 GLU A N 1
ATOM 919 C CA . GLU A 1 113 ? -10.848 13.151 10.067 1.00 94.88 113 GLU A CA 1
ATOM 920 C C . GLU A 1 113 ? -9.878 14.338 10.054 1.00 94.88 113 GLU A C 1
ATOM 922 O O . GLU A 1 113 ? -9.286 14.635 9.016 1.00 94.88 113 GLU A O 1
ATOM 927 N N . LEU A 1 114 ? -9.685 15.010 11.191 1.00 92.94 114 LEU A N 1
ATOM 928 C CA . LEU A 1 114 ? -8.691 16.072 11.320 1.00 92.94 114 LEU A CA 1
ATOM 929 C C . LEU A 1 114 ? -7.267 15.528 11.148 1.00 92.94 114 LEU A C 1
ATOM 931 O O . LEU A 1 114 ? -6.503 16.107 10.382 1.00 92.94 114 LEU A O 1
ATOM 935 N N . ASP A 1 115 ? -6.937 14.411 11.796 1.00 91.44 115 ASP A N 1
ATOM 936 C CA . ASP A 1 115 ? -5.626 13.763 11.684 1.00 91.44 115 ASP A CA 1
ATOM 937 C C . ASP A 1 115 ? -5.304 13.394 10.227 1.00 91.44 115 ASP A C 1
ATOM 939 O O . ASP A 1 115 ? -4.221 13.706 9.731 1.00 91.44 115 ASP A O 1
ATOM 943 N N . ILE A 1 116 ? -6.269 12.799 9.516 1.00 93.56 116 ILE A N 1
ATOM 944 C CA . ILE A 1 116 ? -6.136 12.452 8.093 1.00 93.56 116 ILE A CA 1
ATOM 945 C C . ILE A 1 116 ? -5.897 13.704 7.244 1.00 93.56 116 ILE A C 1
ATOM 947 O O . ILE A 1 116 ? -5.004 13.725 6.396 1.00 93.56 116 ILE A O 1
ATOM 951 N N . ASN A 1 117 ? -6.686 14.759 7.460 1.00 93.00 117 ASN A N 1
ATOM 952 C CA . ASN A 1 117 ? -6.557 15.997 6.695 1.00 93.00 117 ASN A CA 1
ATOM 953 C C . ASN A 1 117 ? -5.210 16.686 6.942 1.00 93.00 117 ASN A C 1
ATOM 955 O O . ASN A 1 117 ? -4.597 17.168 5.989 1.00 93.00 117 ASN A O 1
ATOM 959 N N . ASN A 1 118 ? -4.735 16.698 8.189 1.00 90.12 118 ASN A N 1
ATOM 960 C CA . ASN A 1 118 ? -3.426 17.245 8.535 1.00 90.12 118 ASN A CA 1
ATOM 961 C C . ASN A 1 118 ? -2.319 16.451 7.837 1.00 90.12 118 ASN A C 1
ATOM 963 O O . ASN A 1 118 ? -1.529 17.044 7.104 1.00 90.12 118 ASN A O 1
ATOM 967 N N . ALA A 1 119 ? -2.337 15.117 7.956 1.00 89.19 119 ALA A N 1
ATOM 968 C CA . ALA A 1 119 ? -1.373 14.242 7.293 1.00 89.19 119 ALA A CA 1
ATOM 969 C C . ALA A 1 119 ? -1.335 14.473 5.774 1.00 89.19 119 ALA A C 1
ATOM 971 O O . ALA A 1 119 ? -0.252 14.603 5.208 1.00 89.19 119 ALA A O 1
ATOM 972 N N . ARG A 1 120 ? -2.499 14.613 5.122 1.00 89.25 120 ARG A N 1
ATOM 973 C CA . ARG A 1 120 ? -2.591 14.945 3.688 1.00 89.25 120 ARG A CA 1
ATOM 974 C C . ARG A 1 120 ? -1.995 16.306 3.356 1.00 89.25 120 ARG A C 1
ATOM 976 O O . ARG A 1 120 ? -1.315 16.447 2.350 1.00 89.25 120 ARG A O 1
ATOM 983 N N . SER A 1 121 ? -2.266 17.319 4.175 1.00 87.19 121 SER A N 1
ATOM 984 C CA . SER A 1 121 ? -1.810 18.688 3.909 1.00 87.19 121 SER A CA 1
ATOM 985 C C . SER A 1 121 ? -0.316 18.905 4.159 1.00 87.19 121 SER A C 1
ATOM 987 O O . SER A 1 121 ? 0.276 19.817 3.584 1.00 87.19 121 SER A O 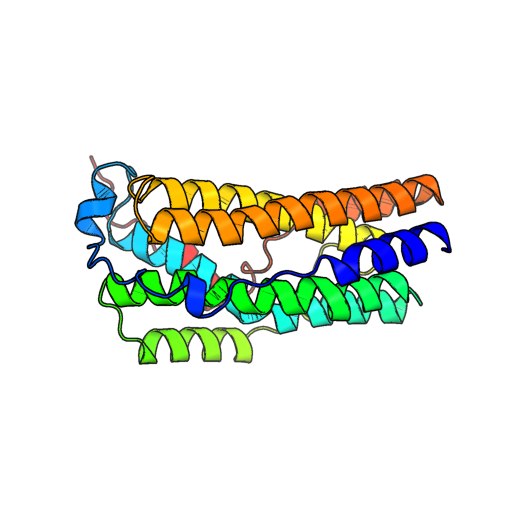1
ATOM 989 N N . GLU A 1 122 ? 0.283 18.078 5.013 1.00 84.31 122 GLU A N 1
ATOM 990 C CA . GLU A 1 122 ? 1.672 18.205 5.460 1.00 84.31 122 GLU A CA 1
ATOM 991 C C . GLU A 1 122 ? 2.626 17.250 4.732 1.00 84.31 122 GLU A C 1
ATOM 993 O O . GLU A 1 122 ? 3.842 17.379 4.873 1.00 84.31 122 GLU A O 1
ATOM 998 N N . THR A 1 123 ? 2.097 16.317 3.936 1.00 84.69 123 THR A N 1
ATOM 999 C CA . THR A 1 123 ? 2.893 15.302 3.240 1.00 84.69 123 THR A CA 1
ATOM 1000 C C . THR A 1 123 ? 2.963 15.596 1.747 1.00 84.69 123 THR A C 1
ATOM 1002 O O . THR A 1 123 ? 1.951 15.579 1.056 1.00 84.69 123 THR A O 1
ATOM 1005 N N . ASP A 1 124 ? 4.176 15.794 1.231 1.00 86.44 124 ASP A N 1
ATOM 1006 C CA . ASP A 1 124 ? 4.469 15.661 -0.201 1.00 86.44 124 ASP A CA 1
ATOM 1007 C C . ASP A 1 124 ? 5.357 14.434 -0.390 1.00 86.44 124 ASP A C 1
ATOM 1009 O O . ASP A 1 124 ? 6.590 14.508 -0.332 1.00 86.44 124 ASP A O 1
ATOM 1013 N N . TYR A 1 125 ? 4.728 13.269 -0.542 1.00 89.31 125 TYR A N 1
ATOM 1014 C CA . TYR A 1 125 ? 5.461 12.006 -0.484 1.00 89.31 125 TYR A CA 1
ATOM 1015 C C . TYR A 1 125 ? 6.470 11.881 -1.631 1.00 89.31 125 TYR A C 1
ATOM 1017 O O . TYR A 1 125 ? 7.551 11.323 -1.454 1.00 89.31 125 TYR A O 1
ATOM 1025 N N . PHE A 1 126 ? 6.167 12.464 -2.792 1.00 87.25 126 PHE A N 1
ATOM 1026 C CA . PHE A 1 126 ? 7.064 12.446 -3.945 1.00 87.25 126 PHE A CA 1
ATOM 1027 C C . PHE A 1 126 ? 8.428 13.081 -3.649 1.00 87.25 126 PHE A C 1
ATOM 1029 O O . PHE A 1 126 ? 9.450 12.567 -4.098 1.00 87.25 126 PHE A O 1
ATOM 1036 N N . LEU A 1 127 ? 8.464 14.166 -2.869 1.00 87.00 127 LEU A N 1
ATOM 1037 C CA . LEU A 1 127 ? 9.715 14.834 -2.493 1.00 87.00 127 LEU A CA 1
ATOM 1038 C C . LEU A 1 127 ? 10.540 14.038 -1.476 1.00 87.00 127 LEU A C 1
ATOM 1040 O O . LEU A 1 127 ? 11.747 14.258 -1.361 1.00 87.00 127 LEU A O 1
ATOM 1044 N N . HIS A 1 128 ? 9.896 13.134 -0.743 1.00 88.44 128 HIS A N 1
ATOM 1045 C CA . HIS A 1 128 ? 10.519 12.336 0.307 1.00 88.44 128 HIS A CA 1
ATOM 1046 C C . HIS A 1 128 ? 10.824 10.896 -0.116 1.00 88.44 128 HIS A C 1
ATOM 1048 O O . HIS A 1 128 ? 11.626 10.230 0.536 1.00 88.44 128 HIS A O 1
ATOM 1054 N N . HIS A 1 129 ? 10.244 10.421 -1.221 1.00 93.38 129 HIS A N 1
ATOM 1055 C CA . HIS A 1 129 ? 10.510 9.091 -1.747 1.00 93.38 129 HIS A CA 1
ATOM 1056 C C . HIS A 1 129 ? 11.992 8.923 -2.115 1.00 93.38 129 HIS A C 1
ATOM 1058 O O . HIS A 1 129 ? 12.527 9.608 -2.988 1.00 93.38 129 HIS A O 1
ATOM 1064 N N . SER A 1 130 ? 12.658 7.980 -1.450 1.00 92.94 130 SER A N 1
ATOM 1065 C CA . SER A 1 130 ? 14.114 7.808 -1.502 1.00 92.94 130 SER A CA 1
ATOM 1066 C C . SER A 1 130 ? 14.569 6.540 -2.230 1.00 92.94 130 SER A C 1
ATOM 1068 O O . SER A 1 130 ? 15.759 6.376 -2.489 1.00 92.94 130 SER A O 1
ATOM 1070 N N . SER A 1 131 ? 13.640 5.670 -2.633 1.00 94.56 131 SER A N 1
ATOM 1071 C CA . SER A 1 131 ? 13.949 4.358 -3.222 1.00 94.56 131 SER A CA 1
ATOM 1072 C C . SER A 1 131 ? 14.125 4.374 -4.745 1.00 94.56 131 SER A C 1
ATOM 1074 O O . SER A 1 131 ? 14.253 3.320 -5.358 1.00 94.56 131 SER A O 1
ATOM 1076 N N . GLY A 1 132 ? 14.201 5.561 -5.353 1.00 95.25 132 GLY A N 1
ATOM 1077 C CA . GLY A 1 132 ? 14.403 5.746 -6.791 1.00 95.25 132 GLY A CA 1
ATOM 1078 C C . GLY A 1 132 ? 13.091 5.869 -7.569 1.00 95.25 132 GLY A C 1
ATOM 1079 O O . GLY A 1 132 ? 12.037 5.440 -7.124 1.00 95.25 132 GLY A O 1
ATOM 1080 N N . SER A 1 133 ? 13.146 6.492 -8.749 1.00 96.00 133 SER A N 1
ATOM 1081 C CA . SER A 1 133 ? 11.950 6.776 -9.568 1.00 96.00 133 SER A CA 1
ATOM 1082 C C . SER A 1 133 ? 11.856 5.948 -10.852 1.00 96.00 133 SER A C 1
ATOM 1084 O O . SER A 1 133 ? 10.861 6.050 -11.573 1.00 96.00 133 SER A O 1
ATOM 1086 N N . HIS A 1 134 ? 12.858 5.104 -11.123 1.00 97.94 134 HIS A N 1
ATOM 1087 C CA . HIS A 1 134 ? 12.809 4.164 -12.235 1.00 97.94 134 HIS A CA 1
ATOM 1088 C C . HIS A 1 134 ? 11.701 3.120 -11.990 1.00 97.94 134 HIS A C 1
ATOM 1090 O O . HIS A 1 134 ? 11.525 2.689 -10.847 1.00 97.94 134 HIS A O 1
ATOM 1096 N N . PRO A 1 135 ? 10.960 2.665 -13.024 1.00 98.31 135 PRO A N 1
ATOM 1097 C CA . PRO A 1 135 ? 9.875 1.696 -12.868 1.00 98.31 135 PRO A CA 1
ATOM 1098 C C . PRO A 1 135 ? 10.246 0.444 -12.065 1.00 98.31 135 PRO A C 1
ATOM 1100 O O . PRO A 1 135 ? 9.467 0.018 -11.220 1.00 98.31 135 PRO A O 1
ATOM 1103 N N . VAL A 1 136 ? 11.450 -0.102 -12.262 1.00 98.62 136 VAL A N 1
ATOM 1104 C CA . VAL A 1 136 ? 11.916 -1.285 -11.515 1.00 98.62 136 VAL A CA 1
ATOM 1105 C C . VAL A 1 136 ? 12.149 -0.98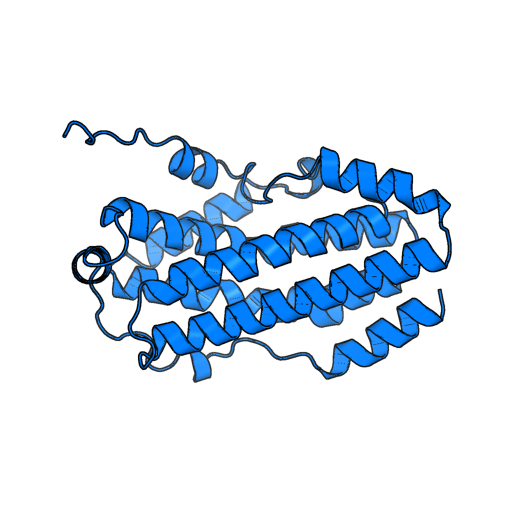2 -10.032 1.00 98.62 136 VAL A C 1
ATOM 1107 O O . VAL A 1 136 ? 11.866 -1.824 -9.182 1.00 98.62 136 VAL A O 1
ATOM 1110 N N . SER A 1 137 ? 12.608 0.228 -9.708 1.00 98.56 137 SER A N 1
ATOM 1111 C CA . SER A 1 137 ? 12.835 0.693 -8.339 1.00 98.56 137 SER A CA 1
ATOM 1112 C C . SER A 1 137 ? 11.496 0.906 -7.637 1.00 98.56 137 SER A C 1
ATOM 1114 O O . SER A 1 137 ? 11.303 0.430 -6.523 1.00 98.56 137 SER A O 1
ATOM 1116 N N . LEU A 1 138 ? 10.525 1.500 -8.338 1.00 98.62 138 LEU A N 1
ATOM 1117 C CA . LEU A 1 138 ? 9.158 1.691 -7.852 1.00 98.62 138 LEU A CA 1
ATOM 1118 C C . LEU A 1 138 ? 8.424 0.365 -7.624 1.00 98.62 138 LEU A C 1
ATOM 1120 O O . LEU A 1 138 ? 7.799 0.186 -6.584 1.00 98.62 138 LEU A O 1
ATOM 1124 N N . THR A 1 139 ? 8.512 -0.600 -8.544 1.00 98.69 139 THR A N 1
ATOM 1125 C CA . THR A 1 139 ? 7.885 -1.914 -8.324 1.00 98.69 139 THR A CA 1
ATOM 1126 C C . THR A 1 139 ? 8.608 -2.725 -7.252 1.00 98.69 139 THR A C 1
ATOM 1128 O O . THR A 1 139 ? 7.957 -3.467 -6.523 1.00 98.69 139 THR A O 1
ATOM 1131 N N . THR A 1 140 ? 9.925 -2.553 -7.095 1.00 98.75 140 THR A N 1
ATOM 1132 C CA . THR A 1 140 ? 10.670 -3.137 -5.967 1.00 98.75 140 THR A CA 1
ATOM 1133 C C . THR A 1 140 ? 10.206 -2.530 -4.645 1.00 98.75 140 THR A C 1
ATOM 1135 O O . THR A 1 140 ? 9.953 -3.264 -3.692 1.00 98.75 140 THR A O 1
ATOM 1138 N N . TYR A 1 141 ? 10.046 -1.205 -4.594 1.00 98.56 141 TYR A N 1
ATOM 1139 C CA . TYR A 1 141 ? 9.516 -0.498 -3.433 1.00 98.56 141 TYR A CA 1
ATOM 1140 C C . TYR A 1 141 ? 8.115 -0.992 -3.065 1.00 98.56 141 TYR A C 1
ATOM 1142 O O . TYR A 1 141 ? 7.903 -1.406 -1.928 1.00 98.56 141 TYR A O 1
ATOM 1150 N N . GLY A 1 142 ? 7.198 -1.012 -4.041 1.00 98.31 142 GLY A N 1
ATOM 1151 C CA . GLY A 1 142 ? 5.832 -1.504 -3.862 1.00 98.31 142 GLY A CA 1
ATOM 1152 C C . GLY A 1 142 ? 5.820 -2.934 -3.332 1.00 98.31 142 GLY A C 1
ATOM 1153 O O . GLY A 1 142 ? 5.197 -3.203 -2.320 1.00 98.31 142 GLY A O 1
ATOM 1154 N N . MET A 1 143 ? 6.614 -3.840 -3.911 1.00 98.56 143 MET A N 1
ATOM 1155 C CA . MET A 1 143 ? 6.720 -5.220 -3.421 1.00 98.56 143 MET A CA 1
ATOM 1156 C C . MET A 1 143 ? 7.106 -5.297 -1.934 1.00 98.56 143 MET A C 1
ATOM 1158 O O . MET A 1 143 ? 6.555 -6.120 -1.207 1.00 98.56 143 MET A O 1
ATOM 1162 N N . ILE A 1 144 ? 8.077 -4.494 -1.487 1.00 98.38 144 ILE A N 1
ATOM 1163 C CA . ILE A 1 144 ? 8.531 -4.510 -0.089 1.00 98.38 144 ILE A CA 1
ATOM 1164 C C . ILE A 1 144 ? 7.461 -3.917 0.825 1.00 98.38 144 ILE A C 1
ATOM 1166 O O . ILE A 1 144 ? 7.161 -4.512 1.857 1.00 98.38 144 ILE A O 1
ATOM 1170 N N . GLN A 1 145 ? 6.903 -2.762 0.461 1.00 97.62 145 GLN A N 1
ATOM 1171 C CA . GLN A 1 145 ? 5.924 -2.066 1.289 1.00 97.62 145 GLN A CA 1
ATOM 1172 C C . GLN A 1 145 ? 4.643 -2.897 1.455 1.00 97.62 145 GLN A C 1
ATOM 1174 O O . GLN A 1 145 ? 4.219 -3.094 2.589 1.00 97.62 145 GLN A O 1
ATOM 1179 N N . GLU A 1 146 ? 4.138 -3.491 0.376 1.00 98.31 146 GLU A N 1
ATOM 1180 C CA . GLU A 1 146 ? 2.963 -4.374 0.376 1.00 98.31 146 GLU A CA 1
ATOM 1181 C C . GLU A 1 146 ? 3.191 -5.654 1.190 1.00 98.31 146 GLU A C 1
ATOM 1183 O O . GLU A 1 146 ? 2.318 -6.146 1.900 1.00 98.31 146 GLU A O 1
ATOM 1188 N N . CYS A 1 147 ? 4.411 -6.200 1.144 1.00 98.12 147 CYS A N 1
ATOM 1189 C CA . CYS A 1 147 ? 4.779 -7.355 1.963 1.00 98.12 147 CYS A CA 1
ATOM 1190 C C . CYS A 1 147 ? 4.769 -6.999 3.459 1.00 98.12 147 CYS A C 1
ATOM 1192 O O . CYS A 1 147 ? 4.380 -7.808 4.306 1.00 98.12 147 CYS A O 1
ATOM 1194 N N . ILE A 1 148 ? 5.197 -5.777 3.794 1.00 97.38 148 ILE A N 1
ATOM 1195 C CA . ILE A 1 148 ? 5.172 -5.271 5.166 1.00 97.38 148 ILE A CA 1
ATOM 1196 C C . ILE A 1 148 ? 3.730 -5.028 5.618 1.00 97.38 148 ILE A C 1
ATOM 1198 O O . ILE A 1 148 ? 3.402 -5.439 6.732 1.00 97.38 148 ILE A O 1
ATOM 1202 N N . THR A 1 149 ? 2.869 -4.412 4.801 1.00 96.94 149 THR A N 1
ATOM 1203 C CA . THR A 1 149 ? 1.461 -4.175 5.168 1.00 96.94 149 THR A CA 1
ATOM 1204 C C . THR A 1 149 ? 0.671 -5.473 5.272 1.00 96.94 149 THR A C 1
ATOM 1206 O O . THR A 1 149 ? -0.045 -5.651 6.256 1.00 96.94 149 THR A O 1
ATOM 1209 N N . ASP A 1 150 ? 0.900 -6.450 4.388 1.00 97.31 150 ASP A N 1
ATOM 1210 C CA . ASP A 1 150 ? 0.325 -7.798 4.498 1.00 97.31 150 ASP A CA 1
ATOM 1211 C C . ASP A 1 150 ? 0.609 -8.433 5.869 1.00 97.31 150 ASP A C 1
ATOM 1213 O O . ASP A 1 150 ? -0.283 -8.965 6.541 1.00 97.31 150 ASP A O 1
ATOM 1217 N N . TYR A 1 151 ? 1.865 -8.358 6.314 1.00 96.81 151 TYR A N 1
ATOM 1218 C CA . TYR A 1 151 ? 2.263 -8.881 7.616 1.00 96.81 151 TYR A CA 1
ATOM 1219 C C . TYR A 1 151 ? 1.728 -8.030 8.775 1.00 96.81 151 TYR A C 1
ATOM 1221 O O . TYR A 1 151 ? 1.256 -8.572 9.776 1.00 96.81 151 TYR A O 1
ATOM 1229 N N . TRP A 1 152 ? 1.764 -6.704 8.652 1.00 95.81 152 TRP A N 1
ATOM 1230 C CA . TRP A 1 152 ? 1.269 -5.783 9.673 1.00 95.81 152 TRP A CA 1
ATOM 1231 C C . TRP A 1 152 ? -0.228 -5.978 9.938 1.00 95.81 152 TRP A C 1
ATOM 1233 O O . TRP A 1 152 ? -0.653 -6.067 11.093 1.00 95.81 152 TRP A O 1
ATOM 1243 N N . TYR A 1 153 ? -1.022 -6.152 8.883 1.00 96.56 153 TYR A N 1
ATOM 1244 C CA . TYR A 1 153 ? -2.457 -6.399 8.991 1.00 96.56 153 TYR A CA 1
ATOM 1245 C C . TYR A 1 153 ? -2.778 -7.794 9.510 1.00 96.56 153 TYR A C 1
ATOM 1247 O O . TYR A 1 153 ? -3.799 -7.959 10.172 1.00 96.56 153 TYR A O 1
ATOM 1255 N N . GLU A 1 154 ? -1.898 -8.784 9.333 1.00 95.50 154 GLU A N 1
ATOM 1256 C CA . GLU A 1 154 ? -2.024 -10.066 10.036 1.00 95.50 154 GLU A CA 1
ATOM 1257 C C . GLU A 1 154 ? -1.860 -9.912 11.551 1.00 95.50 154 GLU A C 1
ATOM 1259 O O . GLU A 1 154 ? -2.641 -10.482 12.314 1.00 95.50 154 GLU A O 1
ATOM 1264 N N . LEU A 1 155 ? -0.877 -9.123 11.996 1.00 93.50 155 LEU A N 1
ATOM 1265 C CA . LEU A 1 155 ? -0.669 -8.864 13.422 1.00 93.50 155 LEU A CA 1
ATOM 1266 C C . LEU A 1 155 ? -1.882 -8.154 14.030 1.00 93.50 155 LEU A C 1
ATOM 1268 O O . LEU A 1 155 ? -2.395 -8.588 15.061 1.00 93.50 155 LEU A O 1
ATOM 1272 N N . GLN A 1 156 ? -2.380 -7.115 13.358 1.00 94.12 156 GLN A N 1
ATOM 1273 C CA . GLN A 1 156 ? -3.578 -6.392 13.783 1.00 94.12 156 GLN A CA 1
ATOM 1274 C C . GLN A 1 156 ? -4.839 -7.255 13.730 1.00 94.12 156 GLN A C 1
ATOM 1276 O O . GLN A 1 156 ? -5.695 -7.150 14.603 1.00 94.12 156 GLN A O 1
ATOM 1281 N N . ARG A 1 157 ? -4.963 -8.145 12.742 1.00 94.25 157 ARG A N 1
ATOM 1282 C CA . ARG A 1 157 ? -6.057 -9.118 12.675 1.00 94.25 157 ARG A CA 1
ATOM 1283 C C . ARG A 1 157 ? -6.037 -10.063 13.874 1.00 94.25 157 ARG A C 1
ATOM 1285 O O . ARG A 1 157 ? -7.098 -10.367 14.416 1.00 94.25 157 ARG A O 1
ATOM 1292 N N . GLY A 1 158 ? -4.849 -10.498 14.297 1.00 91.38 158 GLY A N 1
ATOM 1293 C CA . GLY A 1 158 ? -4.645 -11.405 15.432 1.00 91.38 158 GLY A CA 1
ATOM 1294 C C . GLY A 1 158 ? -5.110 -10.857 16.786 1.00 91.38 158 GLY A C 1
ATOM 1295 O O . GLY A 1 158 ? -5.222 -11.614 17.747 1.00 91.38 158 GLY A O 1
ATOM 1296 N N . PHE A 1 159 ? -5.416 -9.562 16.866 1.00 90.81 159 PHE A N 1
ATOM 1297 C CA . PHE A 1 159 ? -6.009 -8.918 18.035 1.00 90.81 159 PHE A CA 1
ATOM 1298 C C . PHE A 1 159 ? -7.496 -9.235 18.233 1.00 90.81 159 PHE A C 1
ATOM 1300 O O . PHE A 1 159 ? -8.010 -9.088 19.341 1.00 90.81 159 PHE A O 1
ATOM 1307 N N . PHE A 1 160 ? -8.188 -9.694 17.190 1.00 91.56 160 PHE A N 1
ATOM 1308 C CA . PHE A 1 160 ? -9.620 -9.972 17.230 1.00 91.56 160 PHE A CA 1
ATOM 1309 C C . PHE A 1 160 ? -9.904 -11.477 17.143 1.00 91.56 160 PHE A C 1
ATOM 1311 O O . PHE A 1 160 ? -9.149 -12.216 16.508 1.00 91.56 160 PHE A O 1
ATOM 1318 N N . PRO A 1 161 ? -11.027 -11.959 17.709 1.00 90.88 161 PRO A N 1
ATOM 1319 C CA . PRO A 1 161 ? -11.464 -13.339 17.512 1.00 90.88 161 PRO A CA 1
ATOM 1320 C C . PRO A 1 161 ? -11.601 -13.681 16.021 1.00 90.88 161 PRO A C 1
ATOM 1322 O O . PRO A 1 161 ? -12.203 -12.916 15.267 1.00 90.88 161 PRO A O 1
ATOM 1325 N N . ASP A 1 162 ? -11.126 -14.855 15.595 1.00 90.12 162 ASP A N 1
ATOM 1326 C CA . ASP A 1 162 ? -11.130 -15.274 14.178 1.00 90.12 162 ASP A CA 1
ATOM 1327 C C . ASP A 1 162 ? -12.526 -15.276 13.524 1.00 90.12 162 ASP A C 1
ATOM 1329 O O . ASP A 1 162 ? -12.662 -15.165 12.307 1.00 90.12 162 ASP A O 1
ATOM 1333 N N . ASN A 1 163 ? -13.589 -15.424 14.318 1.00 89.88 163 ASN A N 1
ATOM 1334 C CA . ASN A 1 163 ? -14.969 -15.439 13.836 1.00 89.88 163 ASN A CA 1
ATOM 1335 C C . ASN A 1 163 ? -15.645 -14.054 13.808 1.00 89.88 163 ASN A C 1
ATOM 1337 O O . ASN A 1 163 ? -16.762 -13.962 13.278 1.00 89.88 163 ASN A O 1
ATOM 1341 N N . SER A 1 164 ? -14.990 -13.016 14.339 1.00 92.44 164 SER A N 1
ATOM 1342 C CA . SER A 1 164 ? -15.477 -11.630 14.330 1.00 92.44 164 SER A CA 1
ATOM 1343 C C . SER A 1 164 ? -15.580 -11.080 12.910 1.00 92.44 164 SER A C 1
ATOM 1345 O O . SER A 1 164 ? -14.888 -11.528 11.988 1.00 92.44 164 SER A O 1
ATOM 1347 N N . ASN A 1 165 ? -16.466 -10.114 12.704 1.00 93.38 165 ASN A N 1
ATOM 1348 C CA . ASN A 1 165 ? -16.541 -9.420 11.422 1.00 93.38 165 ASN A CA 1
ATOM 1349 C C . ASN A 1 165 ? -15.314 -8.539 11.201 1.00 93.38 165 ASN A C 1
ATOM 1351 O O . ASN A 1 165 ? -14.802 -8.498 10.085 1.00 93.38 165 ASN A O 1
ATOM 1355 N N . THR A 1 166 ? -14.784 -7.933 12.260 1.00 93.69 166 THR A N 1
ATOM 1356 C CA . THR A 1 166 ? -13.548 -7.147 12.218 1.00 93.69 166 THR A CA 1
ATOM 1357 C C . THR A 1 166 ? -12.373 -7.972 11.691 1.00 93.69 166 THR A C 1
ATOM 1359 O O . THR A 1 166 ? -11.722 -7.562 10.730 1.00 93.69 166 THR A O 1
ATOM 1362 N N . SER A 1 167 ? -12.158 -9.187 12.216 1.00 94.25 167 SER A N 1
ATOM 1363 C CA . SER A 1 167 ? -11.106 -10.092 11.723 1.00 94.25 167 SER A CA 1
ATOM 1364 C C . SER A 1 167 ? -11.310 -10.463 10.248 1.00 94.25 167 SER A C 1
ATOM 1366 O O . SER A 1 167 ? -10.361 -10.427 9.467 1.00 94.25 167 SER A O 1
ATOM 1368 N N . LYS A 1 168 ? -12.556 -10.731 9.822 1.00 94.62 168 LYS A N 1
ATOM 1369 C CA . LYS A 1 168 ? -12.872 -11.030 8.411 1.00 94.62 168 LYS A CA 1
ATOM 1370 C C . LYS A 1 168 ? -12.571 -9.858 7.482 1.00 94.62 168 LYS A C 1
ATOM 1372 O O . LYS A 1 168 ? -12.061 -10.086 6.389 1.00 94.62 168 LYS A O 1
ATOM 1377 N N . VAL A 1 169 ? -12.898 -8.627 7.874 1.00 95.75 169 VAL A N 1
ATOM 1378 C CA . VAL A 1 169 ? -12.626 -7.442 7.046 1.00 95.75 169 VAL A CA 1
ATOM 1379 C C . VAL A 1 169 ? -11.129 -7.173 6.966 1.00 95.75 169 VAL A C 1
ATOM 1381 O O . VAL A 1 169 ? -10.625 -6.944 5.869 1.00 95.75 169 VAL A O 1
ATOM 1384 N N . LEU A 1 170 ? -10.395 -7.298 8.073 1.00 96.25 170 LEU A N 1
ATOM 1385 C CA . LEU A 1 170 ? -8.933 -7.208 8.050 1.00 96.25 170 LEU A CA 1
ATOM 1386 C C . LEU A 1 170 ? -8.308 -8.303 7.171 1.00 96.25 170 LEU A C 1
ATOM 1388 O O . LEU A 1 170 ? -7.376 -8.021 6.425 1.00 96.25 170 LEU A O 1
ATOM 1392 N N . SER A 1 171 ? -8.863 -9.524 7.154 1.00 95.81 171 SER A N 1
ATOM 1393 C CA . SER A 1 171 ? -8.456 -10.557 6.187 1.00 95.81 171 SER A CA 1
ATOM 1394 C C . SER A 1 171 ? -8.697 -10.159 4.730 1.00 95.81 171 SER A C 1
ATOM 1396 O O . SER A 1 171 ? -7.958 -10.619 3.861 1.00 95.81 171 SER A O 1
ATOM 1398 N N . LEU A 1 172 ? -9.724 -9.353 4.436 1.00 95.69 172 LEU A N 1
ATOM 1399 C CA . LEU A 1 172 ? -9.960 -8.863 3.077 1.00 95.69 172 LEU A CA 1
ATOM 1400 C C . LEU A 1 172 ? -8.876 -7.872 2.664 1.00 95.69 172 LEU A C 1
ATOM 1402 O O . LEU A 1 172 ? -8.302 -8.083 1.600 1.00 95.69 172 LEU A O 1
ATOM 1406 N N . VAL A 1 173 ? -8.585 -6.867 3.502 1.00 96.62 173 VAL A N 1
ATOM 1407 C CA . VAL A 1 173 ? -7.516 -5.876 3.261 1.00 96.62 173 VAL A CA 1
ATOM 1408 C C . VAL A 1 173 ? -6.182 -6.590 3.087 1.00 96.62 173 VAL A C 1
ATOM 1410 O O . VAL A 1 173 ? -5.583 -6.513 2.024 1.00 96.62 173 VAL A O 1
ATOM 1413 N N . LYS A 1 174 ? -5.797 -7.431 4.055 1.00 96.44 174 LYS A N 1
ATOM 1414 C CA . LYS A 1 174 ? -4.608 -8.290 3.969 1.00 96.44 174 LYS A CA 1
ATOM 1415 C C . LYS A 1 174 ? -4.554 -9.082 2.654 1.00 96.44 174 LYS A C 1
ATOM 1417 O O . LYS A 1 174 ? -3.521 -9.196 2.007 1.00 96.44 174 LYS A O 1
ATOM 1422 N N . GLY A 1 175 ? -5.678 -9.667 2.243 1.00 96.25 175 GLY A N 1
ATOM 1423 C CA . GLY A 1 175 ? -5.760 -10.418 0.992 1.00 96.25 175 GLY A CA 1
ATOM 1424 C C . GLY A 1 175 ? -5.501 -9.573 -0.263 1.00 96.25 175 GLY A C 1
ATOM 1425 O O . GLY A 1 175 ? -5.099 -10.144 -1.281 1.00 96.25 175 GLY A O 1
ATOM 1426 N N . ARG A 1 176 ? -5.734 -8.254 -0.213 1.00 97.06 176 ARG A N 1
ATOM 1427 C CA . ARG A 1 176 ? -5.348 -7.305 -1.268 1.00 97.06 176 ARG A CA 1
ATOM 1428 C C . ARG A 1 176 ? -3.842 -7.030 -1.224 1.00 97.06 176 ARG A C 1
ATOM 1430 O O . ARG A 1 176 ? -3.201 -7.282 -2.239 1.00 97.06 176 ARG A O 1
ATOM 1437 N N . GLU A 1 177 ? -3.262 -6.765 -0.054 1.00 98.12 177 GLU A N 1
ATOM 1438 C CA . GLU A 1 177 ? -1.805 -6.551 0.104 1.00 98.12 177 GLU A CA 1
ATOM 1439 C C . GLU A 1 177 ? -0.980 -7.754 -0.368 1.00 98.12 177 GLU A C 1
ATOM 1441 O O . GLU A 1 177 ? 0.017 -7.636 -1.088 1.00 98.12 177 GLU A O 1
ATOM 1446 N N . ALA A 1 178 ? -1.433 -8.971 -0.048 1.00 97.75 178 ALA A N 1
ATOM 1447 C CA . ALA A 1 178 ? -0.805 -10.197 -0.535 1.00 97.75 178 ALA A CA 1
ATOM 1448 C C . ALA A 1 178 ? -0.849 -10.307 -2.071 1.00 97.75 178 ALA A C 1
ATOM 1450 O O . ALA A 1 178 ? 0.095 -10.806 -2.696 1.00 97.75 178 ALA A O 1
ATOM 1451 N N . LEU A 1 179 ? -1.944 -9.862 -2.698 1.00 97.88 179 LEU A N 1
ATOM 1452 C CA . LEU A 1 179 ? -2.069 -9.820 -4.153 1.00 97.88 179 LEU A CA 1
ATOM 1453 C C . LEU A 1 179 ? -1.138 -8.757 -4.746 1.00 97.88 179 LEU A C 1
ATOM 1455 O O . LEU A 1 179 ? -0.420 -9.069 -5.698 1.00 97.88 179 LEU A O 1
ATOM 1459 N N . HIS A 1 180 ? -1.109 -7.552 -4.178 1.00 98.44 180 HIS A N 1
ATOM 1460 C CA . HIS A 1 180 ? -0.240 -6.460 -4.612 1.00 98.44 180 HIS A CA 1
ATOM 1461 C C . HIS A 1 180 ? 1.234 -6.828 -4.494 1.00 98.44 180 HIS A C 1
ATOM 1463 O O . HIS A 1 180 ? 1.982 -6.664 -5.458 1.00 98.44 180 HIS A O 1
ATOM 1469 N N . THR A 1 181 ? 1.636 -7.459 -3.390 1.00 98.56 181 THR A N 1
ATOM 1470 C CA . THR A 1 181 ? 2.986 -8.006 -3.198 1.00 98.56 181 THR A CA 1
ATOM 1471 C C . THR A 1 181 ? 3.385 -8.916 -4.359 1.00 98.56 181 THR A C 1
ATOM 1473 O O . THR A 1 181 ? 4.457 -8.764 -4.949 1.00 98.56 181 THR A O 1
ATOM 1476 N N . VAL A 1 182 ? 2.516 -9.867 -4.722 1.00 98.38 182 VAL A N 1
ATOM 1477 C CA . VAL A 1 182 ? 2.762 -10.790 -5.839 1.00 98.38 182 VAL A CA 1
ATOM 1478 C C . VAL A 1 182 ? 2.823 -10.041 -7.168 1.00 98.38 182 VAL A C 1
ATOM 1480 O O . VAL A 1 182 ? 3.715 -10.303 -7.973 1.00 98.38 182 VAL A O 1
ATOM 1483 N N . GLN A 1 183 ? 1.917 -9.093 -7.399 1.00 98.56 183 GLN A N 1
ATOM 1484 C CA . GLN A 1 183 ? 1.875 -8.334 -8.643 1.00 98.56 183 GLN A CA 1
ATOM 1485 C C . GLN A 1 183 ? 3.114 -7.454 -8.822 1.00 98.56 183 GLN A C 1
ATOM 1487 O O . GLN A 1 183 ? 3.733 -7.506 -9.883 1.00 98.56 183 GLN A O 1
ATOM 1492 N N . PHE A 1 184 ? 3.532 -6.714 -7.797 1.00 98.75 184 PHE A N 1
ATOM 1493 C CA . PHE A 1 184 ? 4.753 -5.914 -7.830 1.00 98.75 184 PHE A CA 1
ATOM 1494 C C . PHE A 1 184 ? 6.017 -6.766 -7.943 1.00 98.75 184 PHE A C 1
ATOM 1496 O O . PHE A 1 184 ? 6.927 -6.401 -8.692 1.00 98.75 184 PHE A O 1
ATOM 1503 N N . ARG A 1 185 ? 6.070 -7.926 -7.275 1.00 98.56 185 ARG A N 1
ATOM 1504 C CA . ARG A 1 185 ? 7.156 -8.901 -7.455 1.00 98.56 185 ARG A CA 1
ATOM 1505 C C . ARG A 1 185 ? 7.257 -9.339 -8.913 1.00 98.56 185 ARG A C 1
ATOM 1507 O O . ARG A 1 185 ? 8.344 -9.307 -9.483 1.00 98.56 185 ARG A O 1
ATOM 1514 N N . ASP A 1 186 ? 6.139 -9.731 -9.516 1.00 98.62 186 ASP A N 1
ATOM 1515 C CA . ASP A 1 186 ? 6.109 -10.236 -10.890 1.00 98.62 186 ASP A CA 1
ATOM 1516 C C . ASP A 1 186 ? 6.467 -9.129 -11.893 1.00 98.62 186 ASP A C 1
ATOM 1518 O O . ASP A 1 186 ? 7.270 -9.351 -12.799 1.00 98.62 186 ASP A O 1
ATOM 1522 N N . LEU A 1 187 ? 5.951 -7.910 -11.698 1.00 98.62 187 LEU A N 1
ATOM 1523 C CA . LEU A 1 187 ? 6.317 -6.729 -12.488 1.00 98.62 187 LEU A CA 1
ATOM 1524 C C . LEU A 1 187 ? 7.810 -6.396 -12.372 1.00 98.62 187 LEU A C 1
ATOM 1526 O O . LEU A 1 187 ? 8.444 -6.062 -13.372 1.00 98.62 187 LEU A O 1
ATOM 1530 N N . THR A 1 188 ? 8.392 -6.510 -11.177 1.00 98.50 188 THR A N 1
ATOM 1531 C CA . THR A 1 188 ? 9.834 -6.322 -10.957 1.00 98.50 188 THR A CA 1
ATOM 1532 C C . THR A 1 188 ? 10.641 -7.395 -11.684 1.00 98.50 188 THR A C 1
ATOM 1534 O O . THR A 1 188 ? 11.558 -7.074 -12.438 1.00 98.50 188 THR A O 1
ATOM 1537 N N . ALA A 1 189 ? 10.268 -8.668 -11.524 1.00 98.44 189 ALA A N 1
ATOM 1538 C CA . ALA A 1 189 ? 10.951 -9.791 -12.158 1.00 98.44 189 ALA A CA 1
ATOM 1539 C C . ALA A 1 189 ? 10.926 -9.685 -13.690 1.00 98.44 189 ALA A C 1
ATOM 1541 O O . ALA A 1 189 ? 11.971 -9.798 -14.322 1.00 98.44 189 ALA A O 1
ATOM 1542 N N . MET A 1 190 ? 9.770 -9.373 -14.284 1.00 98.38 190 MET A N 1
ATOM 1543 C CA . MET A 1 190 ? 9.639 -9.199 -15.735 1.00 98.38 190 MET A CA 1
ATOM 1544 C C . MET A 1 190 ? 10.518 -8.069 -16.284 1.00 98.38 190 MET A C 1
ATOM 1546 O O . MET A 1 190 ? 11.019 -8.174 -17.401 1.00 98.38 190 MET A O 1
ATOM 1550 N N . GLN A 1 191 ? 10.730 -6.991 -15.525 1.00 98.06 191 GLN A N 1
ATOM 1551 C CA . GLN A 1 191 ? 11.655 -5.928 -15.928 1.00 98.06 191 GLN A CA 1
ATOM 1552 C C . GLN A 1 191 ? 13.110 -6.420 -15.925 1.00 98.06 191 GLN A C 1
ATOM 1554 O O . GLN A 1 191 ? 13.812 -6.206 -16.909 1.00 98.06 191 GLN A O 1
ATOM 1559 N N . ILE A 1 192 ? 13.536 -7.136 -14.878 1.00 98.00 192 ILE A N 1
ATOM 1560 C CA . ILE A 1 192 ? 14.892 -7.711 -14.774 1.00 98.00 192 ILE A CA 1
ATOM 1561 C C . ILE A 1 192 ? 15.131 -8.787 -15.846 1.00 98.00 192 ILE A C 1
ATOM 1563 O O . ILE A 1 192 ? 16.227 -8.888 -16.389 1.00 98.00 192 ILE A O 1
ATOM 1567 N N . GLU A 1 193 ? 14.123 -9.594 -16.182 1.00 97.25 193 GLU A N 1
ATOM 1568 C CA . GLU A 1 193 ? 14.219 -10.586 -17.262 1.00 97.25 193 GLU A CA 1
ATOM 1569 C C . GLU A 1 193 ? 14.456 -9.931 -18.629 1.00 97.25 193 GLU A C 1
ATOM 1571 O O . GLU A 1 193 ? 15.198 -10.468 -19.453 1.00 97.25 193 GLU A O 1
ATOM 1576 N N . LEU A 1 194 ? 13.832 -8.773 -18.872 1.00 95.62 194 LEU A N 1
ATOM 1577 C CA . LEU A 1 194 ? 14.004 -8.004 -20.105 1.00 95.62 194 LEU A CA 1
ATOM 1578 C C . LEU A 1 194 ? 15.344 -7.261 -20.146 1.00 95.62 194 LEU A C 1
ATOM 1580 O O . LEU A 1 194 ? 15.940 -7.156 -21.218 1.00 95.62 194 LEU A O 1
ATOM 1584 N N . ASP A 1 195 ? 15.805 -6.758 -19.003 1.00 97.00 195 ASP A N 1
ATOM 1585 C CA . ASP A 1 195 ? 17.095 -6.091 -18.852 1.00 97.00 195 ASP A CA 1
ATOM 1586 C C . ASP A 1 195 ? 17.742 -6.438 -17.496 1.00 97.00 195 ASP A C 1
ATOM 1588 O O . ASP A 1 195 ? 17.463 -5.794 -16.479 1.00 97.00 195 ASP A O 1
ATOM 1592 N N . PRO A 1 196 ? 18.652 -7.432 -17.465 1.00 97.62 196 PRO A N 1
ATOM 1593 C CA . PRO A 1 196 ? 19.341 -7.826 -16.239 1.00 97.62 196 PRO A CA 1
ATOM 1594 C C . PRO A 1 196 ? 20.200 -6.722 -15.607 1.00 97.62 196 PRO A C 1
ATOM 1596 O O . PRO A 1 196 ? 20.542 -6.828 -14.429 1.00 97.62 196 PRO A O 1
ATOM 1599 N N . GLY A 1 197 ? 20.554 -5.666 -16.354 1.00 97.81 197 GLY A N 1
ATOM 1600 C CA . GLY A 1 197 ? 21.286 -4.511 -15.826 1.00 97.81 197 GLY A CA 1
ATOM 1601 C C . GLY A 1 197 ? 20.494 -3.726 -14.778 1.00 97.81 197 GLY A C 1
ATOM 1602 O O . GLY A 1 197 ? 21.085 -3.107 -13.896 1.00 97.81 197 GLY A O 1
ATOM 1603 N N . LEU A 1 198 ? 19.161 -3.838 -14.792 1.00 98.00 198 LEU A N 1
ATOM 1604 C CA . LEU A 1 198 ? 18.262 -3.207 -13.821 1.00 98.00 198 LEU A CA 1
ATOM 1605 C C . LEU A 1 198 ? 18.414 -3.739 -12.388 1.00 98.00 198 LEU A C 1
ATOM 1607 O O . LEU A 1 198 ? 17.805 -3.203 -11.464 1.00 98.00 198 LEU A O 1
ATOM 1611 N N . ILE A 1 199 ? 19.235 -4.768 -12.167 1.00 98.00 199 ILE A N 1
ATOM 1612 C CA . ILE A 1 199 ? 19.525 -5.264 -10.821 1.00 98.00 199 ILE A CA 1
ATOM 1613 C C . ILE A 1 199 ? 20.165 -4.193 -9.923 1.00 98.00 199 ILE A C 1
ATOM 1615 O O . ILE A 1 199 ? 19.942 -4.207 -8.715 1.00 98.00 199 ILE A O 1
ATOM 1619 N N . GLU A 1 200 ? 20.920 -3.241 -10.484 1.00 97.81 200 GLU A N 1
ATOM 1620 C CA . GLU A 1 200 ? 21.512 -2.140 -9.708 1.00 97.81 200 GLU A CA 1
ATOM 1621 C C . GLU A 1 200 ? 20.435 -1.218 -9.120 1.00 97.81 200 GLU A C 1
ATOM 1623 O O . GLU A 1 200 ? 20.515 -0.838 -7.952 1.00 97.81 200 GLU A O 1
ATOM 1628 N N . GLU A 1 201 ? 19.381 -0.940 -9.888 1.00 98.00 201 GLU A N 1
ATOM 1629 C CA . GLU A 1 201 ? 18.222 -0.152 -9.454 1.00 98.00 201 GLU A CA 1
ATOM 1630 C C . GLU A 1 201 ? 17.407 -0.875 -8.371 1.00 98.00 201 GLU A C 1
ATOM 1632 O O . GLU A 1 201 ? 16.948 -0.263 -7.408 1.00 98.00 201 GLU A O 1
ATOM 1637 N N . VAL A 1 202 ? 17.286 -2.202 -8.470 1.00 98.38 202 VAL A N 1
ATOM 1638 C CA . VAL A 1 202 ? 16.644 -3.039 -7.441 1.00 98.38 202 VAL A CA 1
ATOM 1639 C C . VAL A 1 202 ? 17.429 -2.974 -6.132 1.00 98.38 202 VAL A C 1
ATOM 1641 O O . VAL A 1 202 ? 16.852 -2.770 -5.064 1.00 98.38 202 VAL A O 1
ATOM 1644 N N . VAL A 1 203 ? 18.757 -3.115 -6.203 1.00 98.25 203 VAL A N 1
ATOM 1645 C CA . VAL A 1 203 ? 19.633 -2.980 -5.031 1.00 98.25 203 VAL A CA 1
ATOM 1646 C C . VAL A 1 203 ? 19.513 -1.578 -4.438 1.00 98.25 203 VAL A C 1
ATOM 1648 O O . VAL A 1 203 ? 19.386 -1.450 -3.221 1.00 98.25 203 VAL A O 1
ATOM 1651 N N . PHE A 1 204 ? 19.501 -0.538 -5.275 1.00 98.19 204 PHE A N 1
ATOM 1652 C CA . PHE A 1 204 ? 19.314 0.840 -4.830 1.00 98.19 204 PHE A CA 1
ATOM 1653 C C . PHE A 1 204 ? 17.989 1.017 -4.076 1.00 98.19 204 PHE A C 1
ATOM 1655 O O . PHE A 1 204 ? 17.993 1.571 -2.974 1.00 98.19 204 PHE A O 1
ATOM 1662 N N . ALA A 1 205 ? 16.883 0.507 -4.621 1.00 98.19 205 ALA A N 1
ATOM 1663 C CA . ALA A 1 205 ? 15.566 0.597 -3.998 1.00 98.19 205 ALA A CA 1
ATOM 1664 C C . ALA A 1 205 ? 15.512 -0.110 -2.639 1.00 98.19 205 ALA A C 1
ATOM 1666 O O . ALA A 1 205 ? 14.993 0.451 -1.680 1.00 98.19 205 ALA A O 1
ATOM 1667 N N . ILE A 1 206 ? 16.096 -1.310 -2.534 1.00 97.88 206 ILE A N 1
ATOM 1668 C CA . ILE A 1 206 ? 16.160 -2.073 -1.277 1.00 97.88 206 ILE A CA 1
ATOM 1669 C C . ILE A 1 206 ? 16.980 -1.323 -0.223 1.00 97.88 206 ILE A C 1
ATOM 1671 O O . ILE A 1 206 ? 16.547 -1.186 0.919 1.00 97.88 206 ILE A O 1
ATOM 1675 N N . VAL A 1 207 ? 18.172 -0.843 -0.590 1.00 97.94 207 VAL A N 1
ATOM 1676 C CA . VAL A 1 207 ? 19.090 -0.170 0.345 1.00 97.94 207 VAL A CA 1
ATOM 1677 C C . VAL A 1 207 ? 18.504 1.142 0.865 1.00 97.94 207 VAL A C 1
ATOM 1679 O O . VAL A 1 207 ? 18.734 1.495 2.019 1.00 97.94 207 VAL A O 1
ATOM 1682 N N . ASN A 1 208 ? 17.739 1.845 0.031 1.00 96.88 208 ASN A N 1
ATOM 1683 C CA . ASN A 1 208 ? 17.115 3.120 0.372 1.00 96.88 208 ASN A CA 1
ATOM 1684 C C . ASN A 1 208 ? 15.619 2.976 0.685 1.00 96.88 208 ASN A C 1
ATOM 1686 O O . ASN A 1 208 ? 14.876 3.951 0.586 1.00 96.88 208 ASN A O 1
ATOM 1690 N N . PHE A 1 209 ? 15.147 1.775 1.028 1.00 96.44 209 PHE A N 1
ATOM 1691 C CA . PHE A 1 209 ? 13.753 1.585 1.409 1.00 96.44 209 PHE A CA 1
ATOM 1692 C C . PHE A 1 209 ? 13.444 2.328 2.713 1.00 96.44 209 PHE A C 1
ATOM 1694 O O . PHE A 1 209 ? 14.144 2.179 3.718 1.00 96.44 209 PHE A O 1
ATOM 1701 N N . GLN A 1 210 ? 12.357 3.095 2.706 1.00 92.62 210 GLN A N 1
ATOM 1702 C CA . GLN A 1 210 ? 11.785 3.733 3.889 1.00 92.62 210 GLN A CA 1
ATOM 1703 C C . GLN A 1 210 ? 10.268 3.546 3.873 1.00 92.62 210 GLN A C 1
ATOM 1705 O O . GLN A 1 210 ? 9.640 3.632 2.814 1.00 92.62 210 GLN A O 1
ATOM 1710 N N . MET A 1 211 ? 9.673 3.299 5.044 1.00 90.00 211 MET A N 1
ATOM 1711 C CA . MET A 1 211 ? 8.216 3.229 5.148 1.00 90.00 211 MET A CA 1
ATOM 1712 C C . MET A 1 211 ? 7.617 4.566 4.710 1.00 90.00 211 MET A C 1
ATOM 1714 O O . MET A 1 211 ? 8.151 5.617 5.079 1.00 90.00 211 MET A O 1
ATOM 1718 N N . PRO A 1 212 ? 6.517 4.554 3.938 1.00 84.62 212 PRO A N 1
ATOM 1719 C CA . PRO A 1 212 ? 5.996 5.776 3.337 1.00 84.62 212 PRO A CA 1
ATOM 1720 C C . PRO A 1 212 ? 5.555 6.792 4.398 1.00 84.62 212 PRO A C 1
ATOM 1722 O O . PRO A 1 212 ? 5.656 8.003 4.209 1.00 84.62 212 PRO A O 1
ATOM 1725 N N . ALA A 1 213 ? 5.148 6.275 5.554 1.00 79.50 213 ALA A N 1
ATOM 1726 C CA . ALA A 1 213 ? 4.682 7.028 6.697 1.00 79.50 213 ALA A CA 1
ATOM 1727 C C . ALA A 1 213 ? 5.791 7.740 7.500 1.00 79.50 213 ALA A C 1
ATOM 1729 O O . ALA A 1 213 ? 5.489 8.665 8.249 1.00 79.50 213 ALA A O 1
ATOM 1730 N N . ASN A 1 214 ? 7.072 7.387 7.315 1.00 78.94 214 ASN A N 1
ATOM 1731 C CA . ASN A 1 214 ? 8.193 7.919 8.112 1.00 78.94 214 ASN A CA 1
ATOM 1732 C C . ASN A 1 214 ? 8.387 9.438 7.991 1.00 78.94 214 ASN A C 1
ATOM 1734 O O . ASN A 1 214 ? 9.062 10.047 8.817 1.00 78.94 214 ASN A O 1
ATOM 1738 N N . HIS A 1 215 ? 7.843 10.047 6.939 1.00 76.81 215 HIS A N 1
ATOM 1739 C CA . HIS A 1 215 ? 7.949 11.483 6.686 1.00 76.81 215 HIS A CA 1
ATOM 1740 C C . HIS A 1 215 ? 6.703 12.257 7.121 1.00 76.81 215 HIS A C 1
ATOM 1742 O O . HIS A 1 215 ? 6.686 13.481 7.019 1.00 76.81 215 HIS A O 1
ATOM 1748 N N . ILE A 1 216 ? 5.674 11.562 7.614 1.00 79.75 216 ILE A N 1
ATOM 1749 C CA . ILE A 1 216 ? 4.450 12.175 8.121 1.00 79.75 216 ILE A CA 1
ATOM 1750 C C . ILE A 1 216 ? 4.726 12.629 9.563 1.00 79.75 216 ILE A C 1
ATOM 1752 O O . ILE A 1 216 ? 5.023 11.780 10.415 1.00 79.75 216 ILE A O 1
ATOM 1756 N N . PRO A 1 217 ? 4.602 13.931 9.888 1.00 79.00 217 PRO A N 1
ATOM 1757 C CA . PRO A 1 217 ? 4.869 14.436 11.236 1.00 79.00 217 PRO A CA 1
ATOM 1758 C C . PRO A 1 217 ? 4.079 13.693 12.316 1.00 79.00 217 PRO A C 1
ATOM 1760 O O . PRO A 1 217 ? 4.655 13.246 13.305 1.00 79.00 217 PRO A O 1
ATOM 1763 N N . LEU A 1 218 ? 2.787 13.450 12.073 1.00 77.00 218 LEU A N 1
ATOM 1764 C CA . LEU A 1 218 ? 1.919 12.716 12.994 1.00 77.00 218 LEU A CA 1
ATOM 1765 C C . LEU A 1 218 ? 2.406 11.283 13.271 1.00 77.00 218 LEU A C 1
ATOM 1767 O O . LEU A 1 218 ? 2.317 10.805 14.397 1.00 77.00 218 LEU A O 1
ATOM 1771 N N . VAL A 1 219 ? 2.952 10.595 12.268 1.00 78.81 219 VAL A N 1
ATOM 1772 C CA . VAL A 1 219 ? 3.505 9.244 12.448 1.00 78.81 219 VAL A CA 1
ATOM 1773 C C . VAL A 1 219 ? 4.807 9.300 13.232 1.00 78.81 219 VAL A C 1
ATOM 1775 O O . VAL A 1 219 ? 4.997 8.510 14.151 1.00 78.81 219 VAL A O 1
ATOM 1778 N N . THR A 1 220 ? 5.651 10.296 12.958 1.00 78.12 220 THR A N 1
ATOM 1779 C CA . THR A 1 220 ? 6.866 10.531 13.748 1.00 78.12 220 THR A CA 1
ATOM 1780 C C . THR A 1 220 ? 6.521 10.785 15.216 1.00 78.12 220 THR A C 1
ATOM 1782 O O . THR A 1 220 ? 7.168 10.242 16.108 1.00 78.12 220 THR A O 1
ATOM 1785 N N . GLU A 1 221 ? 5.482 11.571 15.501 1.00 77.75 221 GLU A N 1
ATOM 1786 C CA . GLU A 1 221 ? 4.991 11.789 16.865 1.00 77.75 221 GLU A CA 1
ATOM 1787 C C . GLU A 1 221 ? 4.518 10.487 17.520 1.00 77.75 221 GLU A C 1
ATOM 1789 O O . GLU A 1 221 ? 4.853 10.230 18.675 1.00 77.75 221 GLU A O 1
ATOM 1794 N N . ILE A 1 222 ? 3.779 9.644 16.791 1.00 76.06 222 ILE A N 1
ATOM 1795 C CA . ILE A 1 222 ? 3.321 8.337 17.283 1.00 76.06 222 ILE A CA 1
ATOM 1796 C C . ILE A 1 222 ? 4.511 7.425 17.615 1.00 76.06 222 ILE A C 1
ATOM 1798 O O . ILE A 1 222 ? 4.537 6.823 18.687 1.00 76.06 222 ILE A O 1
ATOM 1802 N N . GLU A 1 223 ? 5.513 7.353 16.738 1.00 72.56 223 GLU A N 1
ATOM 1803 C CA . GLU A 1 223 ? 6.690 6.493 16.908 1.00 72.56 223 GLU A CA 1
ATOM 1804 C C . GLU A 1 223 ? 7.662 6.992 17.988 1.00 72.56 223 GLU A C 1
ATOM 1806 O O . GLU A 1 223 ? 8.333 6.189 18.640 1.00 72.56 223 GLU A O 1
ATOM 1811 N N . THR A 1 224 ? 7.754 8.310 18.187 1.00 70.62 224 THR A N 1
ATOM 1812 C CA . THR A 1 224 ? 8.695 8.933 19.135 1.00 70.62 224 THR A CA 1
ATOM 1813 C C . THR A 1 224 ? 8.106 9.191 20.517 1.00 70.62 224 THR A C 1
ATOM 1815 O O . THR A 1 224 ? 8.857 9.557 21.429 1.00 70.62 224 THR A O 1
ATOM 1818 N N . LYS A 1 225 ? 6.796 8.973 20.715 1.00 67.88 225 LYS A N 1
ATOM 1819 C CA . LYS A 1 225 ? 6.179 9.023 22.045 1.00 67.88 225 LYS A CA 1
ATOM 1820 C C . LYS A 1 225 ? 6.963 8.108 22.993 1.00 67.88 225 LYS A C 1
ATOM 1822 O O . LYS A 1 225 ? 7.107 6.913 22.715 1.00 67.88 225 LYS A O 1
ATOM 1827 N N . PRO A 1 226 ? 7.490 8.641 24.112 1.00 51.25 226 PRO A N 1
ATOM 1828 C CA . PRO A 1 226 ? 8.200 7.814 25.061 1.00 51.25 226 PRO A CA 1
ATOM 18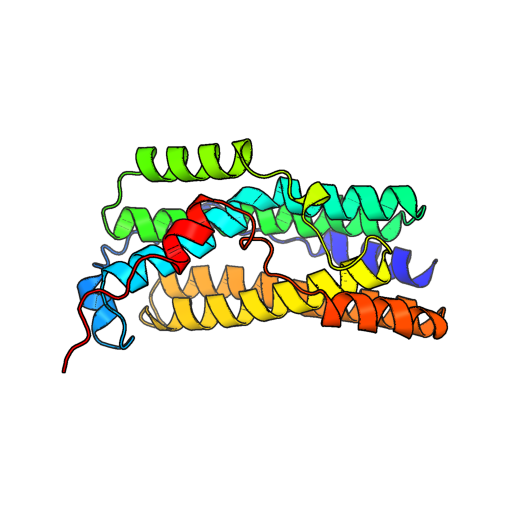29 C C . PRO A 1 226 ? 7.267 6.702 25.536 1.00 51.25 226 PRO A C 1
ATOM 1831 O O . PRO A 1 226 ? 6.103 6.946 25.863 1.00 51.25 226 PRO A O 1
ATOM 1834 N N . ARG A 1 227 ? 7.791 5.475 25.602 1.00 53.12 227 ARG A N 1
ATOM 1835 C CA . ARG A 1 227 ? 7.146 4.353 26.296 1.00 53.12 227 ARG A CA 1
ATOM 1836 C C . ARG A 1 227 ? 7.204 4.599 27.810 1.00 53.12 227 ARG A C 1
ATOM 1838 O O . ARG A 1 227 ? 7.826 3.838 28.550 1.00 53.12 227 ARG A O 1
ATOM 1845 N N . ASP A 1 228 ? 6.648 5.714 28.269 1.00 40.66 228 ASP A N 1
ATOM 1846 C CA . ASP A 1 228 ? 6.660 6.109 29.671 1.00 40.66 228 ASP A CA 1
ATOM 1847 C C . ASP A 1 228 ? 5.716 5.185 30.442 1.00 40.66 228 ASP A C 1
ATOM 1849 O O . ASP A 1 228 ? 4.500 5.362 30.460 1.00 40.66 228 ASP A O 1
ATOM 1853 N N . GLY A 1 229 ? 6.300 4.154 31.059 1.00 41.44 229 GLY A N 1
ATOM 1854 C CA . GLY A 1 229 ? 5.579 3.232 31.936 1.00 41.44 229 GLY A CA 1
ATOM 1855 C C . GLY A 1 229 ? 6.190 1.845 32.138 1.00 41.44 229 GLY A C 1
ATOM 1856 O O . GLY A 1 229 ? 5.682 1.095 32.966 1.00 41.44 229 GLY A O 1
ATOM 1857 N N . TYR A 1 230 ? 7.276 1.475 31.453 1.00 45.81 230 TYR A N 1
ATOM 1858 C CA . TYR A 1 230 ? 7.854 0.130 31.582 1.00 45.81 230 TYR A CA 1
ATOM 1859 C C . TYR A 1 230 ? 9.066 0.086 32.524 1.00 45.81 230 TYR A C 1
ATOM 1861 O O . TYR A 1 230 ? 10.196 -0.163 32.111 1.00 45.81 230 TYR A O 1
ATOM 1869 N N . GLN A 1 231 ? 8.812 0.281 33.820 1.00 33.25 231 GLN A N 1
ATOM 1870 C CA . GLN A 1 231 ? 9.565 -0.426 34.859 1.00 33.25 231 GLN A CA 1
ATOM 1871 C C . GLN A 1 231 ? 8.678 -1.561 35.380 1.00 33.25 231 GLN A C 1
ATOM 1873 O O . GLN A 1 231 ? 7.678 -1.314 36.052 1.00 33.25 231 GLN A O 1
ATOM 1878 N N . LYS A 1 232 ? 9.041 -2.801 35.046 1.00 36.91 232 LYS A N 1
ATOM 1879 C CA . LYS A 1 232 ? 8.767 -3.957 35.903 1.00 36.91 232 LYS A CA 1
ATOM 1880 C C . LYS A 1 232 ? 10.050 -4.309 36.635 1.00 36.91 232 LYS A C 1
ATOM 1882 O O . LYS A 1 232 ? 11.113 -4.248 35.976 1.00 36.91 232 LYS A O 1
#